Protein AF-A0A0R3RK46-F1 (afdb_monomer)

Secondary structure (DSSP, 8-state):
--HHHHHHHHHHHHHHHHTTHHHHHHHHTHHHHHHHSS-----S----------HHHHHHHHHHHHHTSTTHHHHHHHHHHH--S-HHHHHHHHHHHHHHHHHHIIIIIIIIHHHHHHHTTS-HHHHHHHHHHHHHHHHHHHHHHHHHHHH-SSHHHHHHHHHHHHHHHHHHHHHHHHHHHT-HHHHHHHHHHHHHHHHHHHHHHHHHHHHHHHHHTTS--------THHHHHHHHHHHHHHHHHHHHHHHHHHHHHHHHHHHHHHIIIIIGGG-----S-HHHHHHHIIIIIIIHHHHHHHHHHHHHHHH--

Mean predicted aligned error: 11.36 Å

Radius of gyration: 25.84 Å; Cα contacts (8 Å, |Δi|>4): 219; chains: 1; bounding box: 58×65×78 Å

Solvent-accessible surface area (backbone atoms only — not comparable to full-atom values): 17140 Å² total; per-residue (Å²): 131,62,72,64,62,51,53,54,42,52,47,37,20,52,48,30,14,56,27,39,27,46,60,47,31,54,61,68,29,46,59,28,53,45,65,67,48,47,87,81,82,78,74,95,67,92,70,94,85,77,91,67,76,36,73,65,42,70,45,39,66,62,49,51,59,45,17,58,39,91,63,34,77,60,54,52,53,51,51,67,74,70,60,95,64,68,61,70,63,53,49,53,50,55,52,51,45,52,52,46,22,54,49,29,44,47,23,48,59,46,46,40,49,49,49,47,62,56,26,63,78,46,66,70,70,46,38,49,28,29,57,48,12,36,26,50,19,42,33,50,38,30,53,48,49,56,51,38,60,73,71,33,94,42,49,69,52,28,29,50,51,36,54,52,52,35,51,54,50,50,55,52,34,53,53,52,50,53,57,52,62,70,31,70,70,51,46,52,51,52,50,56,52,45,54,57,50,51,54,57,46,50,57,50,49,53,55,50,51,53,53,47,54,52,57,47,70,74,62,79,83,78,93,80,80,94,58,84,64,55,62,59,51,51,54,54,53,48,54,52,53,51,51,51,52,48,45,72,73,42,50,65,61,51,50,51,50,49,53,53,52,52,56,43,56,62,46,43,61,74,57,46,58,70,60,76,74,89,65,87,50,66,69,55,59,73,46,39,42,52,46,68,39,46,31,47,48,23,49,51,53,34,49,56,59,51,52,54,54,67,74,74,107

Structure (mmCIF, N/CA/C/O backbone):
data_AF-A0A0R3RK46-F1
#
_entry.id   AF-A0A0R3RK46-F1
#
loop_
_atom_site.group_PDB
_atom_site.id
_atom_site.type_symbol
_atom_site.label_atom_id
_atom_site.label_alt_id
_atom_site.label_comp_id
_atom_site.label_asym_id
_atom_site.label_entity_id
_atom_site.label_seq_id
_atom_site.pdbx_PDB_ins_code
_atom_site.Cartn_x
_atom_site.Cartn_y
_atom_site.Cartn_z
_atom_site.occupancy
_atom_site.B_iso_or_equiv
_atom_site.auth_seq_id
_atom_site.auth_comp_id
_atom_site.auth_asym_id
_atom_site.auth_atom_id
_atom_site.pdbx_PDB_model_num
ATOM 1 N N . MET A 1 1 ? -20.859 -18.315 14.412 1.00 54.03 1 MET A N 1
ATOM 2 C CA . MET A 1 1 ? -20.479 -16.935 14.033 1.00 54.03 1 MET A CA 1
ATOM 3 C C . MET A 1 1 ? -21.515 -16.431 13.032 1.00 54.03 1 MET A C 1
ATOM 5 O O . MET A 1 1 ? -21.773 -17.136 12.071 1.00 54.03 1 MET A O 1
ATOM 9 N N . ASN A 1 2 ? -22.205 -15.319 13.307 1.00 74.06 2 ASN A N 1
ATOM 10 C CA . ASN A 1 2 ? -23.338 -14.837 12.499 1.00 74.06 2 ASN A CA 1
ATOM 11 C C . ASN A 1 2 ? -22.867 -14.485 11.068 1.00 74.06 2 ASN A C 1
ATOM 13 O O . ASN A 1 2 ? -21.907 -13.726 10.946 1.00 74.06 2 ASN A O 1
ATOM 17 N N . THR A 1 3 ? -23.508 -15.010 10.015 1.00 75.19 3 THR A N 1
ATOM 18 C CA . THR A 1 3 ? -23.123 -14.835 8.592 1.00 75.19 3 THR A CA 1
ATOM 19 C C . THR A 1 3 ? -22.853 -13.374 8.227 1.00 75.19 3 THR A C 1
ATOM 21 O O . THR A 1 3 ? -21.925 -13.064 7.487 1.00 75.19 3 THR A O 1
ATOM 24 N N . TYR A 1 4 ? -23.602 -12.454 8.835 1.00 73.06 4 TYR A N 1
ATOM 25 C CA . TYR A 1 4 ? -23.426 -11.017 8.657 1.00 73.06 4 TYR A CA 1
ATOM 26 C C . TYR A 1 4 ? -22.079 -10.482 9.173 1.00 73.06 4 TYR A C 1
ATOM 28 O O . TYR A 1 4 ? -21.437 -9.680 8.505 1.00 73.06 4 TYR A O 1
ATOM 36 N N . ARG A 1 5 ? -21.606 -10.950 10.340 1.00 75.81 5 ARG A N 1
ATOM 37 C CA . ARG A 1 5 ? -20.296 -10.535 10.879 1.00 75.81 5 ARG A CA 1
ATOM 38 C C . ARG A 1 5 ? -19.159 -10.976 9.958 1.00 75.81 5 ARG A C 1
ATOM 40 O O . ARG A 1 5 ? -18.197 -10.237 9.805 1.00 75.81 5 ARG A O 1
ATOM 47 N N . ILE A 1 6 ? -19.296 -12.146 9.330 1.00 79.56 6 ILE A N 1
ATOM 48 C CA . ILE A 1 6 ? -18.329 -12.645 8.344 1.00 79.56 6 ILE A CA 1
ATOM 49 C C . ILE A 1 6 ? -18.324 -11.741 7.109 1.00 79.56 6 ILE A C 1
ATOM 51 O O . ILE A 1 6 ? -17.254 -11.337 6.678 1.00 79.56 6 ILE A O 1
ATOM 55 N N . LEU A 1 7 ? -19.496 -11.365 6.586 1.00 80.31 7 LEU A N 1
ATOM 56 C CA . LEU A 1 7 ? -19.598 -10.476 5.423 1.00 80.31 7 LEU A CA 1
ATOM 57 C C . LEU A 1 7 ? -18.940 -9.112 5.666 1.00 80.31 7 LEU A C 1
ATOM 59 O O . LEU A 1 7 ? -18.164 -8.658 4.831 1.00 80.31 7 LEU A O 1
ATOM 63 N N . VAL A 1 8 ? -19.195 -8.487 6.818 1.00 79.38 8 VAL A N 1
ATOM 64 C CA . VAL A 1 8 ? -18.581 -7.196 7.179 1.00 79.38 8 VAL A CA 1
ATOM 65 C C . VAL A 1 8 ? -17.066 -7.329 7.335 1.00 79.38 8 VAL A C 1
ATOM 67 O O . VAL A 1 8 ? -16.314 -6.513 6.808 1.00 79.38 8 VAL A O 1
ATOM 70 N N . PHE A 1 9 ? -16.605 -8.392 7.995 1.00 83.12 9 PHE A N 1
ATOM 71 C CA . PHE A 1 9 ? -15.180 -8.674 8.158 1.00 83.12 9 PHE A CA 1
ATOM 72 C C . PHE A 1 9 ? -14.479 -8.895 6.806 1.00 83.12 9 PHE A C 1
ATOM 74 O O . PHE A 1 9 ? -13.425 -8.317 6.543 1.00 83.12 9 PHE A O 1
ATOM 81 N N . SER A 1 10 ? -15.088 -9.679 5.912 1.00 83.19 10 SER A N 1
ATOM 82 C CA . SER A 1 10 ? -14.589 -9.902 4.552 1.00 83.19 10 SER A CA 1
ATOM 83 C C . SER A 1 10 ? -14.589 -8.623 3.713 1.00 83.19 10 SER A C 1
ATOM 85 O O . SER A 1 10 ? -13.645 -8.398 2.958 1.00 83.19 10 SER A O 1
ATOM 87 N N . ALA A 1 11 ? -15.600 -7.764 3.862 1.00 84.56 11 ALA A N 1
ATOM 88 C CA . ALA A 1 11 ? -15.643 -6.476 3.182 1.00 84.56 11 ALA A CA 1
ATOM 89 C C . ALA A 1 11 ? -14.522 -5.545 3.668 1.00 84.56 11 ALA A C 1
ATOM 91 O O . ALA A 1 11 ? -13.830 -4.962 2.838 1.00 84.56 11 ALA A O 1
ATOM 92 N N . PHE A 1 12 ? -14.272 -5.465 4.981 1.00 87.25 12 PHE A N 1
ATOM 93 C CA . PHE A 1 12 ? -13.148 -4.694 5.523 1.00 87.25 12 PHE A CA 1
ATOM 94 C C . PHE A 1 12 ? -11.798 -5.172 4.988 1.00 87.25 12 PHE A C 1
ATOM 96 O O . PHE A 1 12 ? -10.985 -4.335 4.608 1.00 87.25 12 PHE A O 1
ATOM 103 N N . ILE A 1 13 ? -11.585 -6.490 4.898 1.00 89.88 13 ILE A N 1
ATOM 104 C CA . ILE A 1 13 ? -10.379 -7.070 4.287 1.00 89.88 13 ILE A CA 1
ATOM 105 C C . ILE A 1 13 ? -10.247 -6.646 2.820 1.00 89.88 13 ILE A C 1
ATOM 107 O O . ILE A 1 13 ? -9.170 -6.244 2.383 1.00 89.88 13 ILE A O 1
ATOM 111 N N . PHE A 1 14 ? -11.327 -6.736 2.042 1.00 90.12 14 PHE A N 1
ATOM 112 C CA . PHE A 1 14 ? -11.283 -6.410 0.617 1.00 90.12 14 PHE A CA 1
ATOM 113 C C . PHE A 1 14 ? -11.040 -4.913 0.374 1.00 90.12 14 PHE A C 1
ATOM 115 O O . PHE A 1 14 ? -10.202 -4.537 -0.442 1.00 90.12 14 PHE A O 1
ATOM 122 N N . ILE A 1 15 ? -11.741 -4.049 1.110 1.00 89.50 15 ILE A N 1
ATOM 123 C CA . ILE A 1 15 ? -11.630 -2.592 0.976 1.00 89.50 15 ILE A CA 1
ATOM 124 C C . ILE A 1 15 ? -10.263 -2.114 1.478 1.00 89.50 15 ILE A C 1
ATOM 126 O O . ILE A 1 15 ? -9.654 -1.243 0.857 1.00 89.50 15 ILE A O 1
ATOM 130 N N . SER A 1 16 ? -9.730 -2.698 2.558 1.00 91.75 16 SER A N 1
ATOM 131 C CA . SER A 1 16 ? -8.392 -2.341 3.038 1.00 91.75 16 SER A CA 1
ATOM 132 C C . SER A 1 16 ? -7.285 -2.819 2.105 1.00 91.75 16 SER A C 1
ATOM 134 O O . SER A 1 16 ? -6.280 -2.128 1.956 1.00 91.75 16 SER A O 1
ATOM 136 N N . ALA A 1 17 ? -7.474 -3.940 1.403 1.00 92.88 17 ALA A N 1
ATOM 137 C CA . ALA A 1 17 ? -6.545 -4.375 0.367 1.00 92.88 17 ALA A CA 1
ATOM 138 C C . ALA A 1 17 ? -6.402 -3.326 -0.754 1.00 92.88 17 ALA A C 1
ATOM 140 O O . ALA A 1 17 ? -5.301 -3.097 -1.258 1.00 92.88 17 ALA A O 1
ATOM 141 N N . THR A 1 18 ? -7.477 -2.610 -1.094 1.00 90.88 18 THR A N 1
ATOM 142 C CA . THR A 1 18 ? -7.455 -1.507 -2.073 1.00 90.88 18 THR A CA 1
ATOM 143 C C . THR A 1 18 ? -6.606 -0.323 -1.628 1.00 90.88 18 THR A C 1
ATOM 145 O O . THR A 1 18 ? -6.092 0.395 -2.477 1.00 90.88 18 THR A O 1
ATOM 148 N N . SER A 1 19 ? -6.385 -0.134 -0.325 1.00 89.19 19 SER A N 1
ATOM 149 C CA . SER A 1 19 ? -5.531 0.949 0.167 1.00 89.19 19 SER A CA 1
ATOM 150 C C . SER A 1 19 ? -4.039 0.712 -0.105 1.00 89.19 19 SER A C 1
ATOM 152 O O . SER A 1 19 ? -3.234 1.620 0.106 1.00 89.19 19 SER A O 1
ATOM 154 N N . VAL A 1 20 ? -3.652 -0.495 -0.533 1.00 90.31 20 VAL A N 1
ATOM 155 C CA . VAL A 1 20 ? -2.249 -0.903 -0.724 1.00 90.31 20 VAL A CA 1
ATOM 156 C C . VAL A 1 20 ? -2.008 -1.488 -2.117 1.00 90.31 20 VAL A C 1
ATOM 158 O O . VAL A 1 20 ? -0.999 -1.181 -2.750 1.00 90.31 20 VAL A O 1
ATOM 161 N N . LEU A 1 21 ? -2.926 -2.316 -2.626 1.00 90.69 21 LEU A N 1
ATOM 162 C CA . LEU A 1 21 ? -2.711 -3.089 -3.849 1.00 90.69 21 LEU A CA 1
ATOM 163 C C . LEU A 1 21 ? -2.427 -2.218 -5.087 1.00 90.69 21 LEU A C 1
ATOM 165 O O . LEU A 1 21 ? -1.413 -2.477 -5.733 1.00 90.69 21 LEU A O 1
ATOM 169 N N . PRO A 1 22 ? -3.222 -1.183 -5.433 1.00 89.62 22 PRO A N 1
ATOM 170 C CA . PRO A 1 22 ? -2.973 -0.380 -6.633 1.00 89.62 22 PRO A CA 1
ATOM 171 C C . PRO A 1 22 ? -1.599 0.297 -6.619 1.00 89.62 22 PRO A C 1
ATOM 173 O O . PRO A 1 22 ? -0.904 0.304 -7.634 1.00 89.62 22 PRO A O 1
ATOM 176 N N . TRP A 1 23 ? -1.184 0.807 -5.455 1.00 87.50 23 TRP A N 1
ATOM 177 C CA . TRP A 1 23 ? 0.136 1.403 -5.266 1.00 87.50 23 TRP A CA 1
ATOM 178 C C . TRP A 1 23 ? 1.256 0.371 -5.443 1.00 87.50 23 TRP A C 1
ATOM 180 O O . TRP A 1 23 ? 2.219 0.617 -6.167 1.00 87.50 23 TRP A O 1
ATOM 190 N N . ASN A 1 24 ? 1.103 -0.827 -4.877 1.00 90.06 24 ASN A N 1
ATOM 191 C CA . ASN A 1 24 ? 2.101 -1.880 -5.050 1.00 90.06 24 ASN A CA 1
ATOM 192 C C . ASN A 1 24 ? 2.202 -2.360 -6.510 1.00 90.06 24 ASN A C 1
ATOM 194 O O . ASN A 1 24 ? 3.300 -2.647 -6.978 1.00 90.06 24 ASN A O 1
ATOM 198 N N . LEU A 1 25 ? 1.087 -2.432 -7.249 1.00 90.12 25 LEU A N 1
ATOM 199 C CA . LEU A 1 25 ? 1.110 -2.779 -8.677 1.00 90.12 25 LEU A CA 1
ATOM 200 C C . LEU A 1 25 ? 1.752 -1.680 -9.529 1.00 90.12 25 LEU A C 1
ATOM 202 O O . LEU A 1 25 ? 2.439 -1.992 -10.500 1.00 90.12 25 LEU A O 1
ATOM 206 N N . PHE A 1 26 ? 1.572 -0.412 -9.151 1.00 88.19 26 PHE A N 1
ATOM 207 C CA . PHE A 1 26 ? 2.272 0.710 -9.772 1.00 88.19 26 PHE A CA 1
ATOM 208 C C . PHE A 1 26 ? 3.792 0.595 -9.591 1.00 88.19 26 PHE A C 1
ATOM 210 O O . PHE A 1 26 ? 4.521 0.683 -10.577 1.00 88.19 26 PHE A O 1
ATOM 217 N N . ILE A 1 27 ? 4.266 0.332 -8.366 1.00 86.94 27 ILE A N 1
ATOM 218 C CA . ILE A 1 27 ? 5.699 0.127 -8.086 1.00 86.94 27 ILE A CA 1
ATOM 219 C C . ILE A 1 27 ? 6.238 -1.072 -8.879 1.00 86.94 27 ILE A C 1
ATOM 221 O O . ILE A 1 27 ? 7.286 -0.980 -9.515 1.00 86.94 27 ILE A O 1
ATOM 225 N N . ASN A 1 28 ? 5.498 -2.184 -8.920 1.00 88.56 28 ASN A N 1
ATOM 226 C CA . ASN A 1 28 ? 5.918 -3.375 -9.662 1.00 88.56 28 ASN A CA 1
ATOM 227 C C . ASN A 1 28 ? 6.065 -3.124 -11.172 1.00 88.56 28 ASN A C 1
ATOM 229 O O . ASN A 1 28 ? 6.886 -3.773 -11.818 1.00 88.56 28 ASN A O 1
ATOM 233 N N . ALA A 1 29 ? 5.348 -2.147 -11.734 1.00 87.31 29 ALA A N 1
ATOM 234 C CA . ALA A 1 29 ? 5.459 -1.757 -13.137 1.00 87.31 29 ALA A CA 1
ATOM 235 C C . ALA A 1 29 ? 6.735 -0.946 -13.474 1.00 87.31 29 ALA A C 1
ATOM 237 O O . ALA A 1 29 ? 6.798 -0.334 -14.539 1.00 87.31 29 ALA A O 1
ATOM 238 N N . HIS A 1 30 ? 7.767 -0.930 -12.624 1.00 86.50 30 HIS A N 1
ATOM 239 C CA . HIS A 1 30 ? 9.021 -0.199 -12.858 1.00 86.50 30 HIS A CA 1
ATOM 240 C C . HIS A 1 30 ? 9.666 -0.471 -14.235 1.00 86.50 30 HIS A C 1
ATOM 242 O O . HIS A 1 30 ? 10.010 0.476 -14.945 1.00 86.50 30 HIS A O 1
ATOM 248 N N . GLU A 1 31 ? 9.731 -1.727 -14.698 1.00 86.06 31 GLU A N 1
ATOM 249 C CA . GLU A 1 31 ? 10.279 -2.072 -16.025 1.00 86.06 31 GLU A CA 1
ATOM 250 C C . GLU A 1 31 ? 9.550 -1.361 -17.180 1.00 86.06 31 GLU A C 1
ATOM 252 O O . GLU A 1 31 ? 10.161 -0.993 -18.187 1.00 86.06 31 GLU A O 1
ATOM 257 N N . TYR A 1 32 ? 8.240 -1.127 -17.041 1.00 87.50 32 TYR A N 1
ATOM 258 C CA . TYR A 1 32 ? 7.451 -0.387 -18.027 1.00 87.50 32 TYR A CA 1
ATOM 259 C C . TYR A 1 32 ? 7.907 1.075 -18.120 1.00 87.50 32 TYR A C 1
ATOM 261 O O . TYR A 1 32 ? 8.050 1.609 -19.226 1.00 87.50 32 TYR A O 1
ATOM 269 N N . TYR A 1 33 ? 8.163 1.718 -16.979 1.00 86.56 33 TYR A N 1
ATOM 270 C CA . TYR A 1 33 ? 8.643 3.098 -16.932 1.00 86.56 33 TYR A CA 1
ATOM 271 C C . TYR A 1 33 ? 10.079 3.208 -17.428 1.00 86.56 33 TYR A C 1
ATOM 273 O O . TYR A 1 33 ? 10.355 4.058 -18.277 1.00 86.56 33 TYR A O 1
ATOM 281 N N . HIS A 1 34 ? 10.959 2.294 -17.017 1.00 86.38 34 HIS A N 1
ATOM 282 C CA . HIS A 1 34 ? 12.315 2.213 -17.554 1.00 86.38 34 HIS A CA 1
ATOM 283 C C . HIS A 1 34 ? 12.298 2.066 -19.079 1.00 86.38 34 HIS A C 1
ATOM 285 O O . HIS A 1 34 ? 12.980 2.817 -19.772 1.00 86.38 34 HIS A O 1
ATOM 291 N N . TYR A 1 35 ? 11.454 1.191 -19.633 1.00 85.00 35 TYR A N 1
ATOM 292 C CA . TYR A 1 35 ? 11.322 1.041 -21.084 1.00 85.00 35 TYR A CA 1
ATOM 293 C C . TYR A 1 35 ? 10.826 2.318 -21.787 1.00 85.00 35 TYR A C 1
ATOM 295 O O . TYR A 1 35 ? 11.215 2.588 -22.923 1.00 85.00 35 TYR A O 1
ATOM 303 N N . LYS A 1 36 ? 9.957 3.112 -21.149 1.00 82.31 36 LYS A N 1
ATOM 304 C CA . LYS A 1 36 ? 9.427 4.366 -21.715 1.00 82.31 36 LYS A CA 1
ATOM 305 C C . LYS A 1 36 ? 10.401 5.541 -21.632 1.00 82.31 36 LYS A C 1
ATOM 307 O O . LYS A 1 36 ? 10.323 6.434 -22.472 1.00 82.31 36 LYS A O 1
ATOM 312 N N . LEU A 1 37 ? 11.298 5.532 -20.649 1.00 83.56 37 LEU A N 1
ATOM 313 C CA . LEU A 1 37 ? 12.288 6.585 -20.400 1.00 83.56 37 LEU A CA 1
ATOM 314 C C . LEU A 1 37 ? 13.622 6.362 -21.138 1.00 83.56 37 LEU A C 1
ATOM 316 O O . LEU A 1 37 ? 14.533 7.182 -21.013 1.00 83.56 37 LEU A O 1
ATOM 320 N N . ARG A 1 38 ? 13.749 5.276 -21.912 1.00 82.44 38 ARG A N 1
ATOM 321 C CA . ARG A 1 38 ? 14.937 5.001 -22.732 1.00 82.44 38 ARG A CA 1
ATOM 322 C C . ARG A 1 38 ? 15.123 6.040 -23.840 1.00 82.44 38 ARG A C 1
ATOM 324 O O . ARG A 1 38 ? 14.154 6.628 -24.328 1.00 82.44 38 ARG A O 1
ATOM 331 N N . ASN A 1 39 ? 16.362 6.237 -24.279 1.00 75.12 39 ASN A N 1
ATOM 332 C CA . ASN A 1 39 ? 16.645 7.096 -25.424 1.00 75.12 39 ASN A CA 1
ATOM 333 C C . ASN A 1 39 ? 16.067 6.468 -26.710 1.00 75.12 39 ASN A C 1
ATOM 335 O O . ASN A 1 39 ? 16.206 5.270 -26.943 1.00 75.12 39 ASN A O 1
ATOM 339 N N . ILE A 1 40 ? 15.375 7.270 -27.523 1.00 69.19 40 ILE A N 1
ATOM 340 C CA . ILE A 1 40 ? 14.746 6.831 -28.787 1.00 69.19 40 ILE A CA 1
ATOM 341 C C . ILE A 1 40 ? 15.540 7.365 -30.000 1.00 69.19 40 ILE A C 1
ATOM 343 O O . ILE A 1 40 ? 15.226 7.047 -31.140 1.00 69.19 40 ILE A O 1
ATOM 347 N N . THR A 1 41 ? 16.595 8.156 -29.773 1.00 57.09 41 THR A N 1
ATOM 348 C CA . THR A 1 41 ? 17.270 8.948 -30.821 1.00 57.09 41 THR A CA 1
ATOM 349 C C . THR A 1 41 ? 18.376 8.200 -31.586 1.00 57.09 41 THR A C 1
ATOM 351 O O . THR A 1 41 ? 18.995 8.782 -32.471 1.00 57.09 41 THR A O 1
ATOM 354 N N . GLU A 1 42 ? 18.639 6.922 -31.313 1.00 51.25 42 GLU A N 1
ATOM 355 C CA . GLU A 1 42 ? 19.655 6.172 -32.067 1.00 51.25 42 GLU A CA 1
ATOM 356 C C . GLU A 1 42 ? 19.074 5.575 -33.355 1.00 51.25 42 GLU A C 1
ATOM 358 O O . GLU A 1 42 ? 18.449 4.514 -33.379 1.00 51.25 42 GLU A O 1
ATOM 363 N N . ASN A 1 43 ? 19.293 6.295 -34.458 1.00 40.50 43 ASN A N 1
ATOM 364 C CA . ASN A 1 43 ? 19.235 5.741 -35.805 1.00 40.50 43 ASN A CA 1
ATOM 365 C C . ASN A 1 43 ? 20.221 4.571 -35.919 1.00 40.50 43 ASN A C 1
ATOM 367 O O . ASN A 1 43 ? 21.417 4.787 -35.803 1.00 40.50 43 ASN A O 1
ATOM 371 N N . LEU A 1 44 ? 19.704 3.373 -36.200 1.00 53.09 44 LEU A N 1
ATOM 372 C CA . LEU A 1 44 ? 20.156 2.393 -37.204 1.00 53.09 44 LEU A CA 1
ATOM 373 C C . LEU A 1 44 ? 21.651 2.257 -37.597 1.00 53.09 44 LEU A C 1
ATOM 375 O O . LEU A 1 44 ? 21.935 1.773 -38.692 1.00 53.09 44 LEU A O 1
ATOM 379 N N . THR A 1 45 ? 22.619 2.591 -36.751 1.00 41.28 45 THR A N 1
ATOM 380 C CA . THR A 1 45 ? 24.031 2.275 -36.994 1.00 41.28 45 THR A CA 1
ATOM 381 C C . THR A 1 45 ? 24.509 1.254 -35.980 1.00 41.28 45 THR A C 1
ATOM 383 O O . THR A 1 45 ? 24.732 1.557 -34.815 1.00 41.28 45 THR A O 1
ATOM 386 N N . LEU A 1 46 ? 24.611 0.024 -36.481 1.00 49.81 46 LEU A N 1
ATOM 387 C CA . LEU A 1 46 ? 25.445 -1.070 -35.995 1.00 49.81 46 LEU A CA 1
ATOM 388 C C . LEU A 1 46 ? 26.637 -0.593 -35.155 1.00 49.81 46 LEU A C 1
ATOM 390 O O . LEU A 1 46 ? 27.566 -0.034 -35.727 1.00 49.81 46 LEU A O 1
ATOM 394 N N . SER A 1 47 ? 26.618 -0.890 -33.856 1.00 39.62 47 SER A N 1
ATOM 395 C CA . SER A 1 47 ? 27.666 -1.616 -33.116 1.00 39.62 47 SER A CA 1
ATOM 396 C C . SER A 1 47 ? 27.510 -1.355 -31.619 1.00 39.62 47 SER A C 1
ATOM 398 O O . SER A 1 47 ? 27.401 -0.203 -31.212 1.00 39.62 47 SER A O 1
ATOM 400 N N . ASP A 1 48 ? 27.502 -2.436 -30.836 1.00 49.16 48 ASP A N 1
ATOM 401 C CA . ASP A 1 48 ? 27.670 -2.453 -29.381 1.00 49.16 48 ASP A CA 1
ATOM 402 C C . ASP A 1 48 ? 28.626 -1.363 -28.870 1.00 49.16 48 ASP A C 1
ATOM 404 O O . ASP A 1 48 ? 29.743 -1.261 -29.369 1.00 49.16 48 ASP A O 1
ATOM 408 N N . GLU A 1 49 ? 28.183 -0.602 -27.864 1.00 44.25 49 GLU A N 1
ATOM 409 C CA . GLU A 1 49 ? 28.886 -0.291 -26.604 1.00 44.25 49 GLU A CA 1
ATOM 410 C C . GLU A 1 49 ? 28.297 0.985 -25.969 1.00 44.25 49 GLU A C 1
ATOM 412 O O . GLU A 1 49 ? 28.435 2.087 -26.495 1.00 44.25 49 GLU A O 1
ATOM 417 N N . ASN A 1 50 ? 27.682 0.800 -24.791 1.00 44.19 50 ASN A N 1
ATOM 418 C CA . ASN A 1 50 ? 27.093 1.783 -23.860 1.00 44.19 50 ASN A CA 1
ATOM 419 C C . ASN A 1 50 ? 25.568 1.984 -23.954 1.00 44.19 50 ASN A C 1
ATOM 421 O O . ASN A 1 50 ? 25.069 3.077 -24.206 1.00 44.19 50 ASN A O 1
ATOM 425 N N . ASN A 1 51 ? 24.818 0.930 -23.598 1.00 54.19 51 ASN A N 1
ATOM 426 C CA . ASN A 1 51 ? 23.463 1.043 -23.028 1.00 54.19 51 ASN A CA 1
ATOM 427 C C . ASN A 1 51 ? 23.533 1.743 -21.654 1.00 54.19 51 ASN A C 1
ATOM 429 O O . ASN A 1 51 ? 23.260 1.149 -20.611 1.00 54.19 51 ASN A O 1
ATOM 433 N N . ASP A 1 52 ? 23.968 2.999 -21.632 1.00 64.25 52 ASP A N 1
ATOM 434 C CA . ASP A 1 52 ? 23.917 3.806 -20.426 1.00 64.25 52 ASP A CA 1
ATOM 435 C C . ASP A 1 52 ? 22.466 4.220 -20.180 1.00 64.25 52 ASP A C 1
ATOM 437 O O . ASP A 1 52 ? 21.874 4.971 -20.961 1.00 64.25 52 ASP A O 1
ATOM 441 N N . ASP A 1 53 ? 21.891 3.723 -19.080 1.00 72.38 53 ASP A N 1
ATOM 442 C CA . ASP A 1 53 ? 20.586 4.174 -18.598 1.00 72.38 53 ASP A CA 1
ATOM 443 C C . ASP A 1 53 ? 20.530 5.704 -18.580 1.00 72.38 53 ASP A C 1
ATOM 445 O O . ASP A 1 53 ? 21.442 6.378 -18.082 1.00 72.38 53 ASP A O 1
ATOM 449 N N . THR A 1 54 ? 19.431 6.262 -19.086 1.00 80.75 54 THR A N 1
ATOM 450 C CA . THR A 1 54 ? 19.230 7.706 -19.079 1.00 80.75 54 THR A CA 1
ATOM 451 C C . THR A 1 54 ? 19.192 8.228 -17.643 1.00 80.75 54 THR A C 1
ATOM 453 O O . THR A 1 54 ? 18.803 7.538 -16.699 1.00 80.75 54 THR A O 1
ATOM 456 N N . GLU A 1 55 ? 19.552 9.496 -17.455 1.00 80.44 55 GLU A N 1
ATOM 457 C CA . GLU A 1 55 ? 19.489 10.149 -16.141 1.00 80.44 55 GLU A CA 1
ATOM 458 C C . GLU A 1 55 ? 18.080 10.064 -15.510 1.00 80.44 55 GLU A C 1
ATOM 460 O O . GLU A 1 55 ? 17.937 9.896 -14.297 1.00 80.44 55 GLU A O 1
ATOM 465 N N . LEU A 1 56 ? 17.031 10.088 -16.342 1.00 78.31 56 LEU A N 1
ATOM 466 C CA . LEU A 1 56 ? 15.638 9.884 -15.931 1.00 78.31 56 LEU A CA 1
ATOM 467 C C . LEU A 1 56 ? 15.365 8.448 -15.461 1.00 78.31 56 LEU A C 1
ATOM 469 O O . LEU A 1 56 ? 14.645 8.271 -14.486 1.00 78.31 56 LEU A O 1
ATOM 473 N N . GLN A 1 57 ? 15.945 7.434 -16.111 1.00 83.06 57 GLN A N 1
ATOM 474 C CA . GLN A 1 57 ? 15.850 6.040 -15.662 1.00 83.06 57 GLN A CA 1
ATOM 475 C C . GLN A 1 57 ? 16.573 5.837 -14.324 1.00 83.06 57 GLN A C 1
ATOM 477 O O . GLN A 1 57 ? 16.020 5.224 -13.419 1.00 83.06 57 GLN A O 1
ATOM 482 N N . ARG A 1 58 ? 17.773 6.407 -14.154 1.00 81.88 58 ARG A N 1
ATOM 483 C CA . ARG A 1 58 ? 18.557 6.275 -12.909 1.00 81.88 58 ARG A CA 1
ATOM 484 C C . ARG A 1 58 ? 17.905 6.971 -11.714 1.00 81.88 58 ARG A C 1
ATOM 486 O O . ARG A 1 58 ? 17.997 6.488 -10.591 1.00 81.88 58 ARG A O 1
ATOM 493 N N . SER A 1 59 ? 17.257 8.111 -11.947 1.00 83.00 59 SER A N 1
ATOM 494 C CA . SER A 1 59 ? 16.589 8.881 -10.891 1.00 83.00 59 SER A CA 1
ATOM 495 C C . SER A 1 59 ? 15.143 8.442 -10.625 1.00 83.00 59 SER A C 1
ATOM 497 O O . SER A 1 59 ? 14.573 8.856 -9.615 1.00 83.00 59 SER A O 1
ATOM 499 N N . TYR A 1 60 ? 14.557 7.595 -11.482 1.00 83.56 60 TYR A N 1
ATOM 500 C CA . TYR A 1 60 ? 13.154 7.174 -11.410 1.00 83.56 60 TYR A CA 1
ATOM 501 C C . TYR A 1 60 ? 12.772 6.617 -10.033 1.00 83.56 60 TYR A C 1
ATOM 503 O O . TYR A 1 60 ? 11.859 7.146 -9.408 1.00 83.56 60 TYR A O 1
ATOM 511 N N . GLU A 1 61 ? 13.502 5.625 -9.520 1.00 83.44 61 GLU A N 1
ATOM 512 C CA . GLU A 1 61 ? 13.188 4.975 -8.234 1.00 83.44 61 GLU A CA 1
ATOM 513 C C . GLU A 1 61 ? 13.264 5.945 -7.041 1.00 83.44 61 GLU A C 1
ATOM 515 O O . GLU A 1 61 ? 12.430 5.917 -6.128 1.00 83.44 61 GLU A O 1
ATOM 520 N N . GLY A 1 62 ? 14.226 6.876 -7.076 1.00 81.44 62 GLY A N 1
ATOM 521 C CA . GLY A 1 62 ? 14.336 7.944 -6.081 1.00 81.44 62 GLY A CA 1
ATOM 522 C C . GLY A 1 62 ? 13.123 8.875 -6.113 1.00 81.44 62 GLY A C 1
ATOM 523 O O . GLY A 1 62 ? 12.549 9.194 -5.071 1.00 81.44 62 GLY A O 1
ATOM 524 N N . TRP A 1 63 ? 12.673 9.258 -7.309 1.00 76.88 63 TRP A N 1
ATOM 525 C CA . TRP A 1 63 ? 11.482 10.090 -7.480 1.00 76.88 63 TRP A CA 1
ATOM 526 C C . TRP A 1 63 ? 10.180 9.358 -7.149 1.00 76.88 63 TRP A C 1
ATOM 528 O O . TRP A 1 63 ? 9.302 9.963 -6.540 1.00 76.88 63 TRP A O 1
ATOM 538 N N . VAL A 1 64 ? 10.043 8.068 -7.464 1.00 81.25 64 VAL A N 1
ATOM 539 C CA . VAL A 1 64 ? 8.891 7.250 -7.038 1.00 81.25 64 VAL A CA 1
ATOM 540 C C . VAL A 1 64 ? 8.805 7.197 -5.515 1.00 81.25 64 VAL A C 1
ATOM 542 O O . VAL A 1 64 ? 7.731 7.379 -4.949 1.00 81.25 64 VAL A O 1
ATOM 545 N N . THR A 1 65 ? 9.941 7.036 -4.834 1.00 80.06 65 THR A N 1
ATOM 546 C CA . THR A 1 65 ? 9.993 7.044 -3.365 1.00 80.06 65 THR A CA 1
ATOM 547 C C . THR A 1 65 ? 9.566 8.400 -2.791 1.00 80.06 65 THR A C 1
ATOM 549 O O . THR A 1 65 ? 8.782 8.456 -1.844 1.00 80.06 65 THR A O 1
ATOM 552 N N . LEU A 1 66 ? 10.028 9.507 -3.386 1.00 74.06 66 LEU A N 1
ATOM 553 C CA . LEU A 1 66 ? 9.634 10.858 -2.972 1.00 74.06 66 LEU A CA 1
ATOM 554 C C . LEU A 1 66 ? 8.152 11.155 -3.259 1.00 74.06 66 LEU A C 1
ATOM 556 O O . LEU A 1 66 ? 7.481 11.759 -2.422 1.00 74.06 66 LEU A O 1
ATOM 560 N N . THR A 1 67 ? 7.640 10.716 -4.413 1.00 72.06 67 THR A N 1
ATOM 561 C CA . THR A 1 67 ? 6.245 10.928 -4.852 1.00 72.06 67 THR A CA 1
ATOM 562 C C . THR A 1 67 ? 5.249 10.043 -4.135 1.00 72.06 67 THR A C 1
ATOM 564 O O . THR A 1 67 ? 4.118 10.469 -3.927 1.00 72.06 67 THR A O 1
ATOM 567 N N . GLY A 1 68 ? 5.664 8.855 -3.697 1.00 67.94 68 GLY A N 1
ATOM 568 C CA . GLY A 1 68 ? 4.892 8.032 -2.775 1.00 67.94 68 GLY A CA 1
ATOM 569 C C . GLY A 1 68 ? 4.634 8.721 -1.432 1.00 67.94 68 GLY A C 1
ATOM 570 O O . GLY A 1 68 ? 3.668 8.374 -0.756 1.00 67.94 68 GLY A O 1
ATOM 571 N N . GLY A 1 69 ? 5.446 9.716 -1.058 1.00 66.94 69 GLY A N 1
ATOM 572 C CA . GLY A 1 69 ? 5.221 10.587 0.094 1.00 66.94 69 GLY A CA 1
ATOM 573 C C . GLY A 1 69 ? 4.417 11.857 -0.224 1.00 66.94 69 GLY A C 1
ATOM 574 O O . GLY A 1 69 ? 4.135 12.196 -1.369 1.00 66.94 69 GLY A O 1
ATOM 575 N N . VAL A 1 70 ? 4.087 12.630 0.816 1.00 58.56 70 VAL A N 1
ATOM 576 C CA . VAL A 1 70 ? 3.304 13.887 0.722 1.00 58.56 70 VAL A CA 1
ATOM 577 C C . VAL A 1 70 ? 4.063 15.022 -0.013 1.00 58.56 70 VAL A C 1
ATOM 579 O O . VAL A 1 70 ? 3.481 16.038 -0.385 1.00 58.56 70 VAL A O 1
ATOM 582 N N . SER A 1 71 ? 5.363 14.861 -0.277 1.00 59.06 71 SER A N 1
ATOM 583 C CA . SER A 1 71 ? 6.280 15.955 -0.641 1.00 59.06 71 SER A CA 1
ATOM 584 C C . SER A 1 71 ? 6.243 16.433 -2.106 1.00 59.06 71 SER A C 1
ATOM 586 O O . SER A 1 71 ? 6.930 17.398 -2.450 1.00 59.06 71 SER A O 1
ATOM 588 N N . CYS A 1 72 ? 5.468 15.814 -3.003 1.00 56.75 72 CYS A N 1
ATOM 589 C CA . CYS A 1 72 ? 5.708 15.969 -4.447 1.00 56.75 72 CYS A CA 1
ATOM 590 C C . CYS A 1 72 ? 4.896 17.004 -5.228 1.00 56.75 72 CYS A C 1
ATOM 592 O O . CYS A 1 72 ? 5.270 17.275 -6.373 1.00 56.75 72 CYS A O 1
ATOM 594 N N . ALA A 1 73 ? 3.894 17.669 -4.646 1.00 57.09 73 ALA A N 1
ATOM 595 C CA . ALA A 1 73 ? 3.295 18.837 -5.308 1.00 57.09 73 ALA A CA 1
ATOM 596 C C . ALA A 1 73 ? 4.342 19.954 -5.512 1.00 57.09 73 ALA A C 1
ATOM 598 O O . ALA A 1 73 ? 4.386 20.601 -6.556 1.00 57.09 73 ALA A O 1
ATOM 599 N N . PHE A 1 74 ? 5.243 20.120 -4.539 1.00 56.09 74 PHE A N 1
ATOM 600 C CA . PHE A 1 74 ? 6.274 21.157 -4.545 1.00 56.09 74 PHE A CA 1
ATOM 601 C C . PHE A 1 74 ? 7.505 20.761 -5.380 1.00 56.09 74 PHE A C 1
ATOM 603 O O . PHE A 1 74 ? 7.960 21.531 -6.223 1.00 56.09 74 PHE A O 1
ATOM 610 N N . GLY A 1 75 ? 8.002 19.527 -5.218 1.00 56.88 75 GLY A N 1
ATOM 611 C CA . GLY A 1 75 ? 9.170 19.026 -5.956 1.00 56.88 75 GLY A CA 1
ATOM 612 C C . GLY A 1 75 ? 8.943 18.887 -7.468 1.00 56.88 75 GLY A C 1
ATOM 613 O O . GLY A 1 75 ? 9.822 19.239 -8.253 1.00 56.88 75 GLY A O 1
ATOM 614 N N . SER A 1 76 ? 7.747 18.454 -7.890 1.00 58.59 76 SER A N 1
ATOM 615 C CA . SER A 1 76 ? 7.403 18.347 -9.320 1.00 58.59 76 SER A CA 1
ATOM 616 C C . SER A 1 76 ? 7.283 19.721 -9.986 1.00 58.59 76 SER A C 1
ATOM 618 O O . SER A 1 76 ? 7.695 19.882 -11.134 1.00 58.59 76 SER A O 1
ATOM 620 N N . GLY A 1 77 ? 6.776 20.725 -9.256 1.00 62.19 77 GLY A N 1
ATOM 621 C CA . GLY A 1 77 ? 6.717 22.112 -9.722 1.00 62.19 77 GLY A CA 1
ATOM 622 C C . GLY A 1 77 ? 8.107 22.715 -9.932 1.00 62.19 77 GLY A C 1
ATOM 623 O O . GLY A 1 77 ? 8.362 23.324 -10.967 1.00 62.19 77 GLY A O 1
ATOM 624 N N . ILE A 1 78 ? 9.039 22.471 -9.005 1.00 62.56 78 ILE A N 1
ATOM 625 C CA . ILE A 1 78 ? 10.438 22.903 -9.150 1.00 62.56 78 ILE A CA 1
ATOM 626 C C . ILE A 1 78 ? 11.115 22.189 -10.330 1.00 62.56 78 ILE A C 1
ATOM 628 O O . ILE A 1 78 ? 11.777 22.839 -11.138 1.00 62.56 78 ILE A O 1
ATOM 632 N N . ASN A 1 79 ? 10.917 20.876 -10.492 1.00 59.91 79 ASN A N 1
ATOM 633 C CA . ASN A 1 79 ? 11.526 20.122 -11.593 1.00 59.91 79 ASN A CA 1
ATOM 634 C C . ASN A 1 79 ? 11.018 20.564 -12.982 1.00 59.91 79 ASN A C 1
ATOM 636 O O . ASN A 1 79 ? 11.801 20.641 -13.928 1.00 59.91 79 ASN A O 1
ATOM 640 N N . PHE A 1 80 ? 9.731 20.920 -13.101 1.00 62.84 80 PHE A N 1
ATOM 641 C CA . PHE A 1 80 ? 9.162 21.498 -14.326 1.00 62.84 80 PHE A CA 1
ATOM 642 C C . PHE A 1 80 ? 9.815 22.838 -14.694 1.00 62.84 80 PHE A C 1
ATOM 644 O O . PHE A 1 80 ? 10.062 23.100 -15.867 1.00 62.84 80 PHE A O 1
ATOM 651 N N . LEU A 1 81 ? 10.121 23.671 -13.695 1.00 60.41 81 LEU A N 1
ATOM 652 C CA . LEU A 1 81 ? 10.716 24.993 -13.905 1.00 60.41 81 LEU A CA 1
ATOM 653 C C . LEU A 1 81 ? 12.226 24.948 -14.198 1.00 60.41 81 LEU A C 1
ATOM 655 O O . LEU A 1 81 ? 12.750 25.889 -14.789 1.00 60.41 81 LEU A O 1
ATOM 659 N N . THR A 1 82 ? 12.925 23.882 -13.793 1.00 55.84 82 THR A N 1
ATOM 660 C CA . THR A 1 82 ? 14.403 23.847 -13.784 1.00 55.84 82 THR A CA 1
ATOM 661 C C . THR A 1 82 ? 15.012 23.031 -14.934 1.00 55.84 82 THR A C 1
ATOM 663 O O . THR A 1 82 ? 16.190 23.201 -15.245 1.00 55.84 82 THR A O 1
ATOM 666 N N . THR A 1 83 ? 14.243 22.171 -15.614 1.00 53.44 83 THR A N 1
ATOM 667 C CA . THR A 1 83 ? 14.802 21.208 -16.584 1.00 53.44 83 THR A CA 1
ATOM 668 C C . THR A 1 83 ? 14.462 21.549 -18.042 1.00 53.44 83 THR A C 1
ATOM 670 O O . THR A 1 83 ? 13.356 21.299 -18.513 1.00 53.44 83 THR A O 1
ATOM 673 N N . GLY A 1 84 ? 15.439 22.054 -18.805 1.00 54.97 84 GLY A N 1
ATOM 674 C CA . GLY A 1 84 ? 15.335 22.286 -20.256 1.00 54.97 84 GLY A CA 1
ATOM 675 C C . GLY A 1 84 ? 15.739 21.070 -21.106 1.00 54.97 84 GLY A C 1
ATOM 676 O O . GLY A 1 84 ? 16.842 21.044 -21.647 1.00 54.97 84 GLY A O 1
ATOM 677 N N . ARG A 1 85 ? 14.871 20.054 -21.240 1.00 56.84 85 ARG A N 1
ATOM 678 C CA . ARG A 1 85 ? 15.108 18.841 -22.067 1.00 56.84 85 ARG A CA 1
ATOM 679 C C . ARG A 1 85 ? 13.877 18.414 -22.883 1.00 56.84 85 ARG A C 1
ATOM 681 O O . ARG A 1 85 ? 12.791 18.946 -22.676 1.00 56.84 85 ARG A O 1
ATOM 688 N N . ASN A 1 86 ? 14.071 17.455 -23.809 1.00 58.97 86 ASN A N 1
ATOM 689 C CA . ASN A 1 86 ? 13.071 16.877 -24.728 1.00 58.97 86 ASN A CA 1
ATOM 690 C C . ASN A 1 86 ? 11.668 16.799 -24.107 1.00 58.97 86 ASN A C 1
ATOM 692 O O . ASN A 1 86 ? 11.408 15.973 -23.227 1.00 58.97 86 ASN A O 1
ATOM 696 N N . SER A 1 87 ? 10.770 17.653 -24.604 1.00 65.31 87 SER A N 1
ATOM 697 C CA . SER A 1 87 ? 9.472 17.931 -23.987 1.00 65.31 87 SER A CA 1
ATOM 698 C C . SER A 1 87 ? 8.653 16.664 -23.739 1.00 65.31 87 SER A C 1
ATOM 700 O O . SER A 1 87 ? 8.153 16.474 -22.642 1.00 65.31 87 SER A O 1
ATOM 702 N N . ALA A 1 88 ? 8.580 15.734 -24.693 1.00 70.81 88 ALA A N 1
ATOM 703 C CA . ALA A 1 88 ? 7.696 14.572 -24.577 1.00 70.81 88 ALA A CA 1
ATOM 704 C C . ALA A 1 88 ? 8.058 13.591 -23.437 1.00 70.81 88 ALA A C 1
ATOM 706 O O . ALA A 1 88 ? 7.168 13.152 -22.707 1.00 70.81 88 ALA A O 1
ATOM 707 N N . GLN A 1 89 ? 9.340 13.241 -23.262 1.00 73.44 89 GLN A N 1
ATOM 708 C CA . GLN A 1 89 ? 9.771 12.293 -22.219 1.00 73.44 89 GLN A CA 1
ATOM 709 C C . GLN A 1 89 ? 9.682 12.917 -20.823 1.00 73.44 89 GLN A C 1
ATOM 711 O O . GLN A 1 89 ? 9.191 12.276 -19.893 1.00 73.44 89 GLN A O 1
ATOM 716 N N . LEU A 1 90 ? 10.091 14.184 -20.694 1.00 75.06 90 LEU A N 1
ATOM 717 C CA . LEU A 1 90 ? 9.987 14.929 -19.441 1.00 75.06 90 LEU A CA 1
ATOM 718 C C . LEU A 1 90 ? 8.521 15.162 -19.053 1.00 75.06 90 LEU A C 1
ATOM 720 O O . LEU A 1 90 ? 8.151 14.949 -17.903 1.00 75.06 90 LEU A O 1
ATOM 724 N N . THR A 1 91 ? 7.660 15.526 -20.008 1.00 76.31 91 THR A N 1
ATOM 725 C CA . THR A 1 91 ? 6.219 15.674 -19.769 1.00 76.31 91 THR A CA 1
ATOM 726 C C . THR A 1 91 ? 5.590 14.354 -19.327 1.00 76.31 91 THR A C 1
ATOM 728 O O . THR A 1 91 ? 4.844 14.346 -18.350 1.00 76.31 91 THR A O 1
ATOM 731 N N . PHE A 1 92 ? 5.917 13.230 -19.978 1.00 79.94 92 PHE A N 1
ATOM 732 C CA . PHE A 1 92 ? 5.440 11.911 -19.549 1.00 79.94 92 PHE A CA 1
ATOM 733 C C . PHE A 1 92 ? 5.887 11.575 -18.120 1.00 79.94 92 PHE A C 1
ATOM 735 O O . PHE A 1 92 ? 5.071 11.120 -17.316 1.00 79.94 92 PHE A O 1
ATOM 742 N N . PHE A 1 93 ? 7.155 11.830 -17.793 1.00 80.88 93 PHE A N 1
ATOM 743 C CA . PHE A 1 93 ? 7.704 11.613 -16.458 1.00 80.88 93 PHE A CA 1
ATOM 744 C C . PHE A 1 93 ? 6.984 12.465 -15.402 1.00 80.88 93 PHE A C 1
ATOM 746 O O . PHE A 1 93 ? 6.453 11.918 -14.438 1.00 80.88 93 PHE A O 1
ATOM 753 N N . CYS A 1 94 ? 6.880 13.782 -15.610 1.00 78.06 94 CYS A N 1
ATOM 754 C CA . CYS A 1 94 ? 6.235 14.700 -14.668 1.00 78.06 94 CYS A CA 1
ATOM 755 C C . CYS A 1 94 ? 4.754 14.370 -14.446 1.00 78.06 94 CYS A C 1
ATOM 757 O O . CYS A 1 94 ? 4.300 14.346 -13.304 1.00 78.06 94 CYS A O 1
ATOM 759 N N . ILE A 1 95 ? 4.005 14.076 -15.516 1.00 80.25 95 ILE A N 1
ATOM 760 C CA . ILE A 1 95 ? 2.595 13.677 -15.402 1.00 80.25 95 ILE A CA 1
ATOM 761 C C . ILE A 1 95 ? 2.476 12.362 -14.627 1.00 80.25 95 ILE A C 1
ATOM 763 O O . ILE A 1 95 ? 1.643 12.260 -13.729 1.00 80.25 95 ILE A O 1
ATOM 767 N N . SER A 1 96 ? 3.319 11.371 -14.932 1.00 81.31 96 SER A N 1
ATOM 768 C CA . SER A 1 96 ? 3.297 10.077 -14.238 1.00 81.31 96 SER A CA 1
ATOM 769 C C . SER A 1 96 ? 3.595 10.230 -12.746 1.00 81.31 96 SER A C 1
ATOM 771 O O . SER A 1 96 ? 2.899 9.636 -11.931 1.00 81.31 96 SER A O 1
ATOM 773 N N . MET A 1 97 ? 4.569 11.070 -12.384 1.00 83.44 97 MET A N 1
ATOM 774 C CA . MET A 1 97 ? 4.925 11.360 -10.991 1.00 83.44 97 MET A CA 1
ATOM 775 C C . MET A 1 97 ? 3.816 12.103 -10.240 1.00 83.44 97 MET A C 1
ATOM 777 O O . MET A 1 97 ? 3.499 11.767 -9.098 1.00 83.44 97 MET A O 1
ATOM 781 N N . LEU A 1 98 ? 3.169 13.075 -10.888 1.00 80.69 98 LEU A N 1
ATOM 782 C CA . LEU A 1 98 ? 2.028 13.782 -10.310 1.00 80.69 98 LEU A CA 1
ATOM 783 C C . LEU A 1 98 ? 0.852 12.828 -10.058 1.00 80.69 98 LEU A C 1
ATOM 785 O O . LEU A 1 98 ? 0.303 12.811 -8.957 1.00 80.69 98 LEU A O 1
ATOM 789 N N . LEU A 1 99 ? 0.509 11.984 -11.034 1.00 81.88 99 LEU A N 1
ATOM 790 C CA . LEU A 1 99 ? -0.541 10.976 -10.875 1.00 81.88 99 LEU A CA 1
ATOM 791 C C . LEU A 1 99 ? -0.191 9.940 -9.798 1.00 81.88 99 LEU A C 1
ATOM 793 O O . LEU A 1 99 ? -1.062 9.587 -9.007 1.00 81.88 99 LEU A O 1
ATOM 797 N N . ALA A 1 100 ? 1.068 9.501 -9.724 1.00 82.00 100 ALA A N 1
ATOM 798 C CA . ALA A 1 100 ? 1.549 8.585 -8.691 1.00 82.00 100 ALA A CA 1
ATOM 799 C C . ALA A 1 100 ? 1.382 9.181 -7.286 1.00 82.00 100 ALA A C 1
ATOM 801 O O . ALA A 1 100 ? 0.845 8.519 -6.400 1.00 82.00 100 ALA A O 1
ATOM 802 N N . SER A 1 101 ? 1.758 10.450 -7.096 1.00 82.62 101 SER A N 1
ATOM 803 C CA . SER A 1 101 ? 1.582 11.134 -5.808 1.00 82.62 101 SER A CA 1
ATOM 804 C C . SER A 1 101 ? 0.118 11.295 -5.405 1.00 82.62 101 SER A C 1
ATOM 806 O O . SER A 1 101 ? -0.235 11.025 -4.258 1.00 82.62 101 SER A O 1
ATOM 808 N N . LEU A 1 102 ? -0.762 11.654 -6.347 1.00 82.00 102 LEU A N 1
ATOM 809 C CA . LEU A 1 102 ? -2.196 11.752 -6.078 1.00 82.00 102 LEU A CA 1
ATOM 810 C C . LEU A 1 102 ? -2.793 10.379 -5.736 1.00 82.00 102 LEU A C 1
ATOM 812 O O . LEU A 1 102 ? -3.609 10.270 -4.821 1.00 82.00 102 LEU A O 1
ATOM 816 N N . ALA A 1 103 ? -2.352 9.329 -6.432 1.00 82.56 103 ALA A N 1
ATOM 817 C CA . ALA A 1 103 ? -2.766 7.958 -6.167 1.00 82.56 103 ALA A CA 1
ATOM 818 C C . ALA A 1 103 ? -2.288 7.469 -4.790 1.00 82.56 103 ALA A C 1
ATOM 820 O O . ALA A 1 103 ? -3.086 6.900 -4.048 1.00 82.56 103 ALA A O 1
ATOM 821 N N . SER A 1 104 ? -1.032 7.731 -4.411 1.00 84.00 104 SER A N 1
ATOM 822 C CA . SER A 1 104 ? -0.509 7.386 -3.081 1.00 84.00 104 SER A CA 1
ATOM 823 C C . SER A 1 104 ? -1.252 8.138 -1.974 1.00 84.00 104 SER A C 1
ATOM 825 O O . SER A 1 104 ? -1.716 7.531 -1.004 1.00 84.00 104 SER A O 1
ATOM 827 N N . PHE A 1 105 ? -1.454 9.448 -2.153 1.00 83.31 105 PHE A N 1
ATOM 828 C CA . PHE A 1 105 ? -2.207 10.276 -1.215 1.00 83.31 105 PHE A CA 1
ATOM 829 C C . PHE A 1 105 ? -3.643 9.767 -1.032 1.00 83.31 105 PHE A C 1
ATOM 831 O O . PHE A 1 105 ? -4.105 9.625 0.098 1.00 83.31 105 PHE A O 1
ATOM 838 N N . GLY A 1 106 ? -4.335 9.424 -2.122 1.00 83.12 106 GLY A N 1
ATOM 839 C CA . GLY A 1 106 ? -5.668 8.828 -2.052 1.00 83.12 106 GLY A CA 1
ATOM 840 C C . GLY A 1 106 ? -5.669 7.455 -1.372 1.00 83.12 106 GLY A C 1
ATOM 841 O O . GLY A 1 106 ? -6.475 7.207 -0.481 1.00 83.12 106 GLY A O 1
ATOM 842 N N . SER A 1 107 ? -4.746 6.574 -1.753 1.00 85.94 107 SER A N 1
ATOM 843 C CA . SER A 1 107 ? -4.704 5.182 -1.296 1.00 85.94 107 SER A CA 1
ATOM 844 C C . SER A 1 107 ? -4.272 5.055 0.169 1.00 85.94 107 SER A C 1
ATOM 846 O O . SER A 1 107 ? -5.036 4.598 1.018 1.00 85.94 107 SER A O 1
ATOM 848 N N . ILE A 1 108 ? -3.052 5.482 0.493 1.00 82.62 1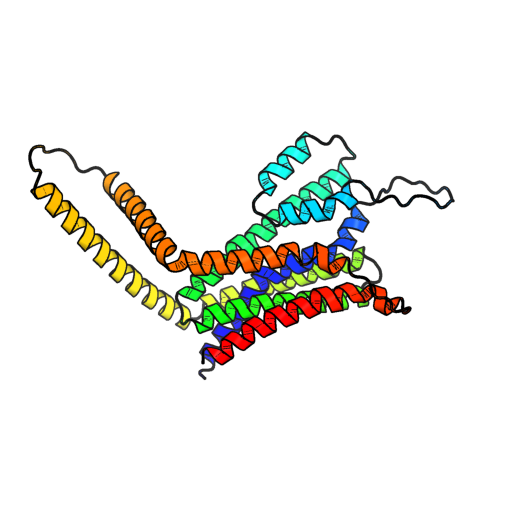08 ILE A N 1
ATOM 849 C CA . ILE A 1 108 ? -2.480 5.348 1.839 1.00 82.62 108 ILE A CA 1
ATOM 850 C C . ILE A 1 108 ? -2.933 6.505 2.734 1.00 82.62 108 ILE A C 1
ATOM 852 O O . ILE A 1 108 ? -3.273 6.291 3.894 1.00 82.62 108 ILE A O 1
ATOM 856 N N . GLY A 1 109 ? -2.972 7.730 2.206 1.00 82.12 109 GLY A N 1
ATOM 857 C CA . GLY A 1 109 ? -3.321 8.912 2.994 1.00 82.12 109 GLY A CA 1
ATOM 858 C C . GLY A 1 109 ? -4.795 8.953 3.393 1.00 82.12 109 GLY A C 1
ATOM 859 O O . GLY A 1 109 ? -5.099 9.093 4.576 1.00 82.12 109 GLY A O 1
ATOM 860 N N . LEU A 1 110 ? -5.709 8.815 2.427 1.00 85.06 110 LEU A N 1
ATOM 861 C CA . LEU A 1 110 ? -7.149 8.933 2.675 1.00 85.06 110 LEU A CA 1
ATOM 862 C C . LEU A 1 110 ? -7.798 7.585 2.997 1.00 85.06 110 LEU A C 1
ATOM 864 O O . LEU A 1 110 ? -8.403 7.449 4.058 1.00 85.06 110 LEU A O 1
ATOM 868 N N . ILE A 1 111 ? -7.672 6.583 2.119 1.00 87.19 111 ILE A N 1
ATOM 869 C CA . ILE A 1 111 ? -8.394 5.313 2.282 1.00 87.19 111 ILE A CA 1
ATOM 870 C C . ILE A 1 111 ? -7.841 4.518 3.468 1.00 87.19 111 ILE A C 1
ATOM 872 O O . ILE A 1 111 ? -8.623 4.119 4.325 1.00 87.19 111 ILE A O 1
ATOM 876 N N . ALA A 1 112 ? -6.524 4.306 3.576 1.00 88.38 112 ALA A N 1
ATOM 877 C CA . ALA A 1 112 ? -5.970 3.494 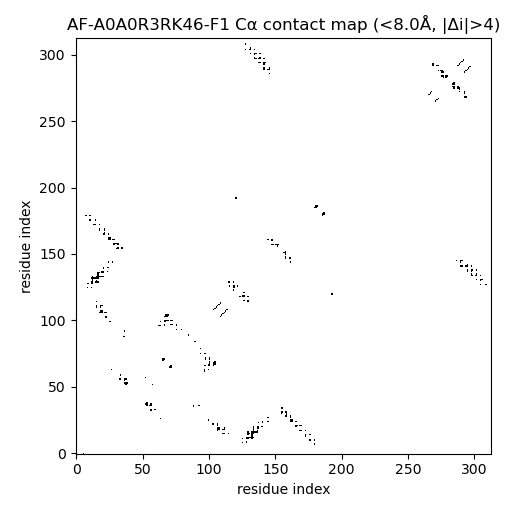4.667 1.00 88.38 112 ALA A CA 1
ATOM 878 C C . ALA A 1 112 ? -6.220 4.127 6.049 1.00 88.38 112 ALA A C 1
ATOM 880 O O . ALA A 1 112 ? -6.746 3.466 6.945 1.00 88.38 112 ALA A O 1
ATOM 881 N N . CYS A 1 113 ? -5.885 5.412 6.219 1.00 86.06 113 CYS A N 1
ATOM 882 C CA . CYS A 1 113 ? -6.096 6.124 7.484 1.00 86.06 113 CYS A CA 1
ATOM 883 C C . CYS A 1 113 ? -7.584 6.304 7.804 1.00 86.06 113 CYS A C 1
ATOM 885 O O . CYS A 1 113 ? -7.993 6.097 8.947 1.00 86.06 113 CYS A O 1
ATOM 887 N N . GLY A 1 114 ? -8.399 6.656 6.803 1.00 86.31 114 GLY A N 1
ATOM 888 C CA . GLY A 1 114 ? -9.843 6.814 6.957 1.00 86.31 114 GLY A CA 1
ATOM 889 C C . GLY A 1 114 ? -10.521 5.507 7.356 1.00 86.31 114 GLY A C 1
ATOM 890 O O . GLY A 1 114 ? -11.330 5.495 8.281 1.00 86.31 114 GLY A O 1
ATOM 891 N N . LEU A 1 115 ? -10.135 4.388 6.736 1.00 86.94 115 LEU A N 1
ATOM 892 C CA . LEU A 1 115 ? -10.685 3.073 7.051 1.00 86.94 115 LEU A CA 1
ATOM 893 C C . LEU A 1 115 ? -10.224 2.565 8.421 1.00 86.94 115 LEU A C 1
ATOM 895 O O . LEU A 1 115 ? -11.036 2.004 9.150 1.00 86.94 115 LEU A O 1
ATOM 899 N N . LEU A 1 116 ? -8.966 2.799 8.811 1.00 87.94 116 LEU A N 1
ATOM 900 C CA . LEU A 1 116 ? -8.487 2.483 10.161 1.00 87.94 116 LEU A CA 1
ATOM 901 C C . LEU A 1 116 ? -9.244 3.295 11.222 1.00 87.94 116 LEU A C 1
ATOM 903 O O . LEU A 1 116 ? -9.756 2.711 12.176 1.00 87.94 116 LEU A O 1
ATOM 907 N N . GLY A 1 117 ? -9.397 4.608 11.025 1.00 84.06 117 GLY A N 1
ATOM 908 C CA . GLY A 1 117 ? -10.168 5.472 11.924 1.00 84.06 117 GLY A CA 1
ATOM 909 C C . GLY A 1 117 ? -11.648 5.087 12.001 1.00 84.06 117 GLY A C 1
ATOM 910 O O . GLY A 1 117 ? -12.230 5.066 13.083 1.00 84.06 117 GLY A O 1
ATOM 911 N N . PHE A 1 118 ? -12.247 4.711 10.870 1.00 82.00 118 PHE A N 1
ATOM 912 C CA . PHE A 1 118 ? -13.615 4.204 10.818 1.00 82.00 118 PHE A CA 1
ATOM 913 C C . PHE A 1 118 ? -13.753 2.853 11.533 1.00 82.00 118 PHE A C 1
ATOM 915 O O . PHE A 1 118 ? -14.654 2.677 12.350 1.00 82.00 118 PHE A O 1
ATOM 922 N N . SER A 1 119 ? -12.829 1.918 11.294 1.00 83.62 119 SER A N 1
ATOM 923 C CA . SER A 1 119 ? -12.823 0.594 11.929 1.00 83.62 119 SER A CA 1
ATOM 924 C C . SER A 1 119 ? -12.621 0.656 13.446 1.00 83.62 119 SER A C 1
ATOM 926 O O . SER A 1 119 ? -13.140 -0.199 14.157 1.00 83.62 119 SER A O 1
ATOM 928 N N . ALA A 1 120 ? -11.948 1.696 13.957 1.00 82.94 120 ALA A N 1
ATOM 929 C CA . ALA A 1 120 ? -11.723 1.906 15.388 1.00 82.94 120 ALA A CA 1
ATOM 930 C C . ALA A 1 120 ? -13.006 2.216 16.181 1.00 82.94 120 ALA A C 1
ATOM 932 O O . ALA A 1 120 ? -13.002 2.120 17.407 1.00 82.94 120 ALA A O 1
ATOM 933 N N . LYS A 1 121 ? -14.108 2.567 15.501 1.00 77.69 121 LYS A N 1
ATOM 934 C CA . LYS A 1 121 ? -15.440 2.696 16.118 1.00 77.69 121 LYS A CA 1
ATOM 935 C C . LYS A 1 121 ? -16.078 1.342 16.438 1.00 77.69 121 LYS A C 1
ATOM 937 O O . LYS A 1 121 ? -16.999 1.268 17.245 1.00 77.69 121 LYS A O 1
ATOM 942 N N . PHE A 1 122 ? -15.605 0.281 15.793 1.00 75.25 122 PHE A N 1
ATOM 943 C CA . PHE A 1 122 ? -16.104 -1.074 15.966 1.00 75.25 122 PHE A CA 1
ATOM 944 C C . PHE A 1 122 ? -15.217 -1.862 16.942 1.00 75.25 122 PHE A C 1
ATOM 946 O O . PHE A 1 122 ? -14.123 -1.414 17.291 1.00 75.25 122 PHE A O 1
ATOM 953 N N . PRO A 1 123 ? -15.654 -3.061 17.376 1.00 78.75 123 PRO A N 1
ATOM 954 C CA . PRO A 1 123 ? -14.814 -3.964 18.153 1.00 78.75 123 PRO A CA 1
ATOM 955 C C . PRO A 1 123 ? -13.436 -4.194 17.495 1.00 78.75 123 PRO A C 1
ATOM 957 O O . PRO A 1 123 ? -13.353 -4.188 16.255 1.00 78.75 123 PRO A O 1
ATOM 960 N N . PRO A 1 124 ? -12.366 -4.375 18.298 1.00 79.12 124 PRO A N 1
ATOM 961 C CA . PRO A 1 124 ? -10.971 -4.362 17.842 1.00 79.12 124 PRO A CA 1
ATOM 962 C C . PRO A 1 124 ? -10.658 -5.390 16.744 1.00 79.12 124 PRO A C 1
ATOM 964 O O . PRO A 1 124 ? -9.736 -5.185 15.954 1.00 79.12 124 PRO A O 1
ATOM 967 N N . GLU A 1 125 ? -11.462 -6.446 16.616 1.00 82.38 125 GLU A N 1
ATOM 968 C CA . GLU A 1 125 ? -11.350 -7.449 15.557 1.00 82.38 125 GLU A CA 1
ATOM 969 C C . GLU A 1 125 ? -11.506 -6.839 14.151 1.00 82.38 125 GLU A C 1
ATOM 971 O O . GLU A 1 125 ? -10.928 -7.343 13.190 1.00 82.38 125 GLU A O 1
ATOM 976 N N . ASN A 1 126 ? -12.248 -5.734 14.001 1.00 82.75 126 ASN A N 1
ATOM 977 C CA . ASN A 1 126 ? -12.427 -5.067 12.704 1.00 82.75 126 ASN A CA 1
ATOM 978 C C . ASN A 1 126 ? -11.211 -4.226 12.304 1.00 82.75 126 ASN A C 1
ATOM 980 O O . ASN A 1 126 ? -10.843 -4.211 11.131 1.00 82.75 126 ASN A O 1
ATOM 984 N N . VAL A 1 127 ? -10.543 -3.581 13.268 1.00 86.94 127 VAL A N 1
ATOM 985 C CA . VAL A 1 127 ? -9.256 -2.903 13.023 1.00 86.94 127 VAL A CA 1
ATOM 986 C C . VAL A 1 127 ? -8.226 -3.927 12.548 1.00 86.94 127 VAL A C 1
ATOM 988 O O . VAL A 1 127 ? -7.483 -3.694 11.594 1.00 86.94 127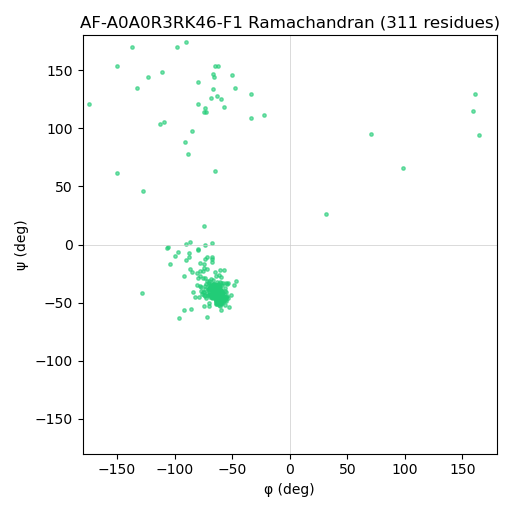 VAL A O 1
ATOM 991 N N . GLN A 1 128 ? -8.233 -5.112 13.156 1.00 86.69 128 GLN A N 1
ATOM 992 C CA . GLN A 1 128 ? -7.379 -6.209 12.729 1.00 86.69 128 GLN A CA 1
ATOM 993 C C . GLN A 1 128 ? -7.746 -6.753 11.343 1.00 86.69 128 GLN A C 1
ATOM 995 O O . GLN A 1 128 ? -6.846 -7.046 10.558 1.00 86.69 128 GLN A O 1
ATOM 1000 N N . ALA A 1 129 ? -9.035 -6.836 11.000 1.00 87.81 129 ALA A N 1
ATOM 1001 C CA . ALA A 1 129 ? -9.486 -7.192 9.652 1.00 87.81 129 ALA A CA 1
ATOM 1002 C C . ALA A 1 129 ? -8.885 -6.255 8.594 1.00 87.81 129 ALA A C 1
ATOM 1004 O O . ALA A 1 129 ? -8.345 -6.710 7.585 1.00 87.81 129 ALA A O 1
ATOM 1005 N N . VAL A 1 130 ? -8.903 -4.945 8.866 1.00 90.25 130 VAL A N 1
ATOM 1006 C CA . VAL A 1 130 ? -8.284 -3.931 8.002 1.00 90.25 130 VAL A CA 1
ATOM 1007 C C . VAL A 1 130 ? -6.787 -4.204 7.853 1.00 90.25 130 VAL A C 1
ATOM 1009 O O . VAL A 1 130 ? -6.292 -4.282 6.727 1.00 90.25 130 VAL A O 1
ATOM 1012 N N . MET A 1 131 ? -6.076 -4.434 8.961 1.00 90.31 131 MET A N 1
ATOM 1013 C CA . MET A 1 131 ? -4.640 -4.736 8.948 1.00 90.31 131 MET A CA 1
ATOM 1014 C C . MET A 1 131 ? -4.293 -6.028 8.195 1.00 90.31 131 MET A C 1
ATOM 1016 O O . MET A 1 131 ? -3.244 -6.070 7.553 1.00 90.31 131 MET A O 1
ATOM 1020 N N . ILE A 1 132 ? -5.140 -7.060 8.264 1.00 91.44 132 ILE A N 1
ATOM 1021 C CA . ILE A 1 132 ? -4.985 -8.315 7.513 1.00 91.44 132 ILE A CA 1
ATOM 1022 C C . ILE A 1 132 ? -5.209 -8.077 6.019 1.00 91.44 132 ILE A C 1
ATOM 1024 O O . ILE A 1 132 ? -4.443 -8.573 5.201 1.00 91.44 132 ILE A O 1
ATOM 1028 N N . GLY A 1 133 ? -6.220 -7.300 5.624 1.00 92.00 133 GLY A N 1
ATOM 1029 C CA . GLY A 1 133 ? -6.437 -7.029 4.200 1.00 92.00 133 GLY A CA 1
ATOM 1030 C C . GLY A 1 133 ? -5.281 -6.265 3.544 1.00 92.00 133 GLY A C 1
ATOM 1031 O O . GLY A 1 133 ? -4.924 -6.557 2.403 1.00 92.00 133 GLY A O 1
ATOM 1032 N N . GLN A 1 134 ? -4.599 -5.386 4.286 1.00 92.62 134 GLN A N 1
ATOM 1033 C CA . GLN A 1 134 ? -3.380 -4.721 3.809 1.00 92.62 134 GLN A CA 1
ATOM 1034 C C .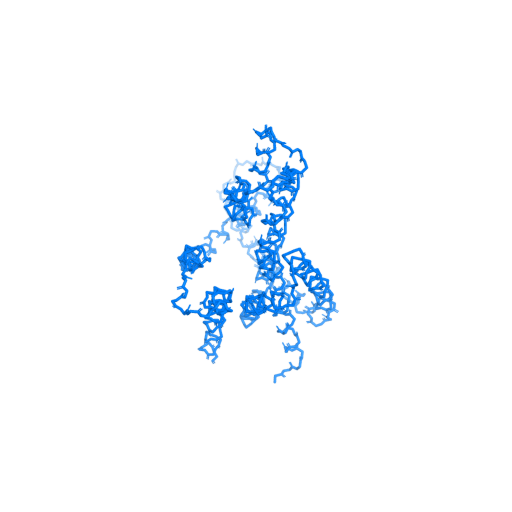 GLN A 1 134 ? -2.223 -5.702 3.556 1.00 92.62 134 GLN A C 1
ATOM 1036 O O . GLN A 1 134 ? -1.532 -5.580 2.545 1.00 92.62 134 GLN A O 1
ATOM 1041 N N . SER A 1 135 ? -2.023 -6.698 4.424 1.00 93.19 135 SER A N 1
ATOM 1042 C CA . SER A 1 135 ? -0.972 -7.706 4.219 1.00 93.19 135 SER A CA 1
ATOM 1043 C C . SER A 1 135 ? -1.333 -8.703 3.115 1.00 93.19 135 SER A C 1
ATOM 1045 O O . SER A 1 135 ? -0.481 -9.077 2.307 1.00 93.19 135 SER A O 1
ATOM 1047 N N . VAL A 1 136 ? -2.617 -9.062 2.994 1.00 92.88 136 VAL A N 1
ATOM 1048 C CA . VAL A 1 136 ? -3.141 -9.850 1.867 1.00 92.88 136 VAL A CA 1
ATOM 1049 C C . VAL A 1 136 ? -2.892 -9.132 0.540 1.00 92.88 136 VAL A C 1
ATOM 1051 O O . VAL A 1 136 ? -2.460 -9.776 -0.415 1.00 92.88 136 VAL A O 1
ATOM 1054 N N . ALA A 1 137 ? -3.084 -7.810 0.470 1.00 94.06 137 ALA A N 1
ATOM 1055 C CA . ALA A 1 137 ? -2.728 -7.024 -0.713 1.00 94.06 137 ALA A CA 1
ATOM 1056 C C . ALA A 1 137 ? -1.230 -7.095 -1.046 1.00 94.06 137 ALA A C 1
ATOM 1058 O O . ALA A 1 137 ? -0.869 -7.172 -2.220 1.00 94.06 137 ALA A O 1
ATOM 1059 N N . GLY A 1 138 ? -0.357 -7.109 -0.037 1.00 93.12 138 GLY A N 1
ATOM 1060 C CA . GLY A 1 138 ? 1.082 -7.304 -0.215 1.00 93.12 138 GLY A CA 1
ATOM 1061 C C . GLY A 1 138 ? 1.429 -8.651 -0.860 1.00 93.12 138 GLY A C 1
ATOM 1062 O O . GLY A 1 138 ? 2.157 -8.709 -1.860 1.00 93.12 138 GLY A O 1
ATOM 1063 N N . ILE A 1 139 ? 0.849 -9.738 -0.339 1.00 94.38 139 ILE A N 1
ATOM 1064 C CA . ILE A 1 139 ? 1.025 -11.091 -0.893 1.00 94.38 139 ILE A CA 1
ATOM 1065 C C . ILE A 1 139 ? 0.467 -11.155 -2.315 1.00 94.38 139 ILE A C 1
ATOM 1067 O O . ILE A 1 139 ? 1.160 -11.596 -3.233 1.00 94.38 139 ILE A O 1
ATOM 1071 N N . LEU A 1 140 ? -0.768 -10.686 -2.509 1.00 94.25 140 LEU A N 1
ATOM 1072 C CA . LEU A 1 140 ? -1.442 -10.703 -3.802 1.00 94.25 140 LEU A CA 1
ATOM 1073 C C . LEU A 1 140 ? -0.653 -9.916 -4.851 1.00 94.25 140 LEU A C 1
ATOM 1075 O O . LEU A 1 140 ? -0.499 -10.396 -5.968 1.00 94.25 140 LEU A O 1
ATOM 1079 N N . SER A 1 141 ? -0.093 -8.760 -4.486 1.00 93.50 141 SER A N 1
ATOM 1080 C CA . SER A 1 141 ? 0.768 -7.970 -5.370 1.00 93.50 141 SER A CA 1
ATOM 1081 C C . SER A 1 141 ? 2.020 -8.735 -5.802 1.00 93.50 141 SER A C 1
ATOM 1083 O O . SER A 1 141 ? 2.364 -8.749 -6.983 1.00 93.50 141 SER A O 1
ATOM 1085 N N . SER A 1 142 ? 2.682 -9.417 -4.863 1.00 93.12 142 SER A N 1
ATOM 1086 C CA . SER A 1 142 ? 3.890 -10.203 -5.151 1.00 93.12 142 SER A CA 1
ATOM 1087 C C . SER A 1 142 ? 3.586 -11.384 -6.076 1.00 93.12 142 SER A C 1
ATOM 1089 O O . SER A 1 142 ? 4.301 -11.612 -7.050 1.00 93.12 142 SER A O 1
ATOM 1091 N N . LEU A 1 143 ? 2.488 -12.102 -5.817 1.00 93.12 143 LEU A N 1
ATOM 1092 C CA . LEU A 1 143 ? 2.026 -13.195 -6.675 1.00 93.12 143 LEU A CA 1
ATOM 1093 C C . LEU A 1 143 ? 1.645 -12.689 -8.065 1.00 93.12 143 LEU A C 1
ATOM 1095 O O . LEU A 1 143 ? 2.037 -13.282 -9.068 1.00 93.12 143 LEU A O 1
ATOM 1099 N N . LEU A 1 144 ? 0.918 -11.576 -8.131 1.00 91.94 144 LEU A N 1
ATOM 1100 C CA . LEU A 1 144 ? 0.506 -10.989 -9.393 1.00 91.94 144 LEU A CA 1
ATOM 1101 C C . LEU A 1 144 ? 1.702 -10.476 -10.196 1.00 91.94 144 LEU A C 1
ATOM 1103 O O . LEU A 1 144 ? 1.700 -10.614 -11.411 1.00 91.94 144 LEU A O 1
ATOM 1107 N N . SER A 1 145 ? 2.748 -9.973 -9.539 1.00 90.19 145 SER A N 1
ATOM 1108 C CA . SER A 1 145 ? 3.998 -9.597 -10.204 1.00 90.19 145 SER A CA 1
ATOM 1109 C C . SER A 1 145 ? 4.651 -10.781 -10.915 1.00 90.19 145 SER A C 1
ATOM 1111 O O . SER A 1 145 ? 4.954 -10.701 -12.104 1.00 90.19 145 SER A O 1
ATOM 1113 N N . ILE A 1 146 ? 4.759 -11.921 -10.226 1.00 90.81 146 ILE A N 1
ATOM 1114 C CA . ILE A 1 146 ? 5.295 -13.162 -10.800 1.00 90.81 146 ILE A CA 1
ATOM 1115 C C . ILE A 1 146 ? 4.418 -13.646 -11.965 1.00 90.81 146 ILE A C 1
ATOM 1117 O O . ILE A 1 146 ? 4.934 -14.008 -13.023 1.00 90.81 146 ILE A O 1
ATOM 1121 N N . LEU A 1 147 ? 3.091 -13.625 -11.800 1.00 91.56 147 LEU A N 1
ATOM 1122 C CA . LEU A 1 147 ? 2.146 -14.039 -12.840 1.00 91.56 147 LEU A CA 1
ATOM 1123 C C . LEU A 1 147 ? 2.221 -13.131 -14.074 1.00 91.56 147 LEU A C 1
ATOM 1125 O O . LEU A 1 147 ? 2.350 -13.635 -15.189 1.00 91.56 147 LEU A O 1
ATOM 1129 N N . CYS A 1 148 ? 2.192 -11.811 -13.895 1.00 89.81 148 CYS A N 1
ATOM 1130 C CA . CYS A 1 148 ? 2.294 -10.844 -14.985 1.00 89.81 148 CYS A CA 1
ATOM 1131 C C . CYS A 1 148 ? 3.628 -10.979 -15.727 1.00 89.81 148 CYS A C 1
ATOM 1133 O O . CYS A 1 148 ? 3.616 -11.042 -16.954 1.00 89.81 148 CYS A O 1
ATOM 1135 N N . GLN A 1 149 ? 4.748 -11.131 -15.012 1.00 86.62 149 GLN A N 1
ATOM 1136 C CA . GLN A 1 149 ? 6.065 -11.356 -15.617 1.00 86.62 149 GLN A CA 1
ATOM 1137 C C . GLN A 1 149 ? 6.120 -12.674 -16.406 1.00 86.62 149 GLN A C 1
ATOM 1139 O O . GLN A 1 149 ? 6.749 -12.729 -17.458 1.00 86.62 149 GLN A O 1
ATOM 1144 N N . SER A 1 150 ? 5.420 -13.718 -15.948 1.00 88.25 150 SER A N 1
ATOM 1145 C CA . SER A 1 150 ? 5.351 -14.997 -16.667 1.00 88.25 150 SER A CA 1
ATOM 1146 C C . SER A 1 150 ? 4.507 -14.941 -17.948 1.00 88.25 150 SER A C 1
ATOM 1148 O O . SER A 1 150 ? 4.790 -15.662 -18.904 1.00 88.25 150 SER A O 1
ATOM 1150 N N . LEU A 1 151 ? 3.474 -14.092 -17.978 1.00 88.94 151 LEU A N 1
ATOM 1151 C CA . LEU A 1 151 ? 2.536 -13.965 -19.100 1.00 88.94 151 LEU A CA 1
ATOM 1152 C C . LEU A 1 151 ? 2.957 -12.893 -20.110 1.00 88.94 151 LEU A C 1
ATOM 1154 O O . LEU A 1 151 ? 2.573 -12.944 -21.280 1.00 88.94 151 LEU A O 1
ATOM 1158 N N . ALA A 1 152 ? 3.692 -11.879 -19.665 1.00 86.94 152 ALA A N 1
ATOM 1159 C CA . ALA A 1 152 ? 4.061 -10.751 -20.493 1.00 86.94 152 ALA A CA 1
ATOM 1160 C C . ALA A 1 152 ? 5.247 -11.091 -21.398 1.00 86.94 152 ALA A C 1
ATOM 1162 O O . ALA A 1 152 ? 6.355 -11.342 -20.943 1.00 86.94 152 ALA A O 1
ATOM 1163 N N . ALA A 1 153 ? 5.037 -10.983 -22.710 1.00 83.81 153 ALA A N 1
ATOM 1164 C CA . ALA A 1 153 ? 6.119 -11.132 -23.682 1.00 83.81 153 ALA A CA 1
ATOM 1165 C C . ALA A 1 153 ? 7.104 -9.945 -23.685 1.00 83.81 153 ALA A C 1
ATOM 1167 O O . ALA A 1 153 ? 8.213 -10.073 -24.186 1.00 83.81 153 ALA A O 1
ATOM 1168 N N . ASN A 1 154 ? 6.686 -8.774 -23.186 1.00 86.00 154 ASN A N 1
ATOM 1169 C CA . ASN A 1 154 ? 7.465 -7.532 -23.200 1.00 86.00 154 ASN A CA 1
ATOM 1170 C C . ASN A 1 154 ? 7.111 -6.648 -21.992 1.00 86.00 154 ASN A C 1
ATOM 1172 O O . ASN A 1 154 ? 5.953 -6.638 -21.564 1.00 86.00 154 ASN A O 1
ATOM 1176 N N . ALA A 1 155 ? 8.044 -5.795 -21.548 1.00 84.69 155 ALA A N 1
ATOM 1177 C CA . ALA A 1 155 ? 7.834 -4.828 -20.457 1.00 84.69 155 ALA A CA 1
ATOM 1178 C C . ALA A 1 155 ? 6.610 -3.914 -20.676 1.00 84.69 155 ALA A C 1
ATOM 1180 O O . ALA A 1 155 ? 5.894 -3.563 -19.738 1.00 84.69 155 ALA A O 1
ATOM 1181 N N . LEU A 1 156 ? 6.305 -3.580 -21.938 1.00 84.25 156 LEU A N 1
ATOM 1182 C CA . LEU A 1 156 ? 5.121 -2.791 -22.285 1.00 84.25 156 LEU A CA 1
ATOM 1183 C C . LEU A 1 156 ? 3.808 -3.519 -21.945 1.00 84.25 156 LEU A C 1
ATOM 1185 O O . LEU A 1 156 ? 2.867 -2.898 -21.455 1.00 84.25 156 LEU A O 1
ATOM 1189 N N . ILE A 1 157 ? 3.737 -4.821 -22.236 1.00 86.94 157 ILE A N 1
ATOM 1190 C CA . ILE A 1 157 ? 2.559 -5.652 -21.958 1.00 86.94 157 ILE A CA 1
ATOM 1191 C C . ILE A 1 157 ? 2.465 -5.918 -20.452 1.00 86.94 157 ILE A C 1
ATOM 1193 O O . ILE A 1 157 ? 1.372 -5.831 -19.900 1.00 86.94 157 ILE A O 1
ATOM 1197 N N . ASN A 1 158 ? 3.607 -6.131 -19.789 1.00 88.19 158 ASN A N 1
ATOM 1198 C CA . ASN A 1 158 ? 3.685 -6.321 -18.340 1.00 88.19 158 ASN A CA 1
ATOM 1199 C C . ASN A 1 158 ? 3.061 -5.134 -17.583 1.00 88.19 158 ASN A C 1
ATOM 1201 O O . ASN A 1 158 ? 2.120 -5.302 -16.810 1.00 88.19 158 ASN A O 1
ATOM 1205 N N . GLY A 1 159 ? 3.490 -3.906 -17.906 1.00 84.81 159 GLY A N 1
ATOM 1206 C CA . GLY A 1 159 ? 2.917 -2.687 -17.323 1.00 84.81 159 GLY A CA 1
ATOM 1207 C C . GLY A 1 159 ? 1.414 -2.541 -17.573 1.00 84.81 159 GLY A C 1
ATOM 1208 O O . GLY A 1 159 ? 0.664 -2.174 -16.672 1.00 84.81 159 GLY A O 1
ATOM 1209 N N . ARG A 1 160 ? 0.939 -2.886 -18.778 1.00 86.88 160 ARG A N 1
ATOM 1210 C CA . ARG A 1 160 ? -0.497 -2.846 -19.100 1.00 86.88 160 ARG A CA 1
ATOM 1211 C C . ARG A 1 160 ? -1.307 -3.794 -18.221 1.00 86.88 160 ARG A C 1
ATOM 1213 O O . ARG A 1 160 ? -2.359 -3.382 -17.745 1.00 86.88 160 ARG A O 1
ATOM 1220 N N . PHE A 1 161 ? -0.822 -5.010 -17.966 1.00 90.00 161 PHE A N 1
ATOM 1221 C CA . PHE A 1 161 ? -1.500 -5.929 -17.050 1.00 90.00 161 PHE A CA 1
ATOM 1222 C C . PHE A 1 161 ? -1.603 -5.355 -15.637 1.00 90.00 161 PHE A C 1
ATOM 1224 O O . PHE A 1 161 ? -2.698 -5.357 -15.077 1.00 90.00 161 PHE A O 1
ATOM 1231 N N . PHE A 1 162 ? -0.521 -4.786 -15.095 1.00 90.12 162 PHE A N 1
ATOM 1232 C CA . PHE A 1 162 ? -0.557 -4.150 -13.774 1.00 90.12 162 PHE A CA 1
ATOM 1233 C C . PHE A 1 162 ? -1.611 -3.043 -13.683 1.00 90.12 162 PHE A C 1
ATOM 1235 O O . PHE A 1 162 ? -2.438 -3.060 -12.770 1.00 90.12 162 PHE A O 1
ATOM 1242 N N . PHE A 1 163 ? -1.644 -2.123 -14.652 1.00 89.25 163 PHE A N 1
ATOM 1243 C CA . PHE A 1 163 ? -2.622 -1.032 -14.649 1.00 89.25 163 PHE A CA 1
ATOM 1244 C C . PHE A 1 163 ? -4.059 -1.520 -14.861 1.00 89.25 163 PHE A C 1
ATOM 1246 O O . PHE A 1 163 ? -4.971 -1.029 -14.198 1.00 89.25 163 PHE A O 1
ATOM 1253 N N . SER A 1 164 ? -4.279 -2.503 -15.740 1.00 89.25 164 SER A N 1
ATOM 1254 C CA . SER A 1 164 ? -5.608 -3.084 -15.954 1.00 89.25 164 SER A CA 1
ATOM 1255 C C . SER A 1 164 ? -6.137 -3.771 -14.698 1.00 89.25 164 SER A C 1
ATOM 1257 O O . SER A 1 164 ? -7.297 -3.574 -14.340 1.00 89.25 164 SER A O 1
ATOM 1259 N N . ILE A 1 165 ? -5.297 -4.536 -13.999 1.00 91.94 165 ILE A N 1
ATOM 1260 C CA . ILE A 1 165 ? -5.711 -5.238 -12.781 1.00 91.94 165 ILE A CA 1
ATOM 1261 C C . ILE A 1 165 ? -5.963 -4.242 -11.645 1.00 91.94 165 ILE A C 1
ATOM 1263 O O . ILE A 1 165 ? -6.991 -4.345 -10.977 1.00 91.94 165 ILE A O 1
ATOM 1267 N N . ALA A 1 166 ? -5.101 -3.234 -11.476 1.00 90.31 166 ALA A N 1
ATOM 1268 C CA . ALA A 1 166 ? -5.309 -2.165 -10.498 1.00 90.31 166 ALA A CA 1
ATOM 1269 C C . ALA A 1 166 ? -6.626 -1.405 -10.740 1.00 90.31 166 ALA A C 1
ATOM 1271 O O . ALA A 1 166 ? -7.373 -1.133 -9.797 1.00 90.31 166 ALA A O 1
ATOM 1272 N N . PHE A 1 167 ? -6.943 -1.100 -12.002 1.00 88.25 167 PHE A N 1
ATOM 1273 C CA . PHE A 1 167 ? -8.187 -0.428 -12.374 1.00 88.25 167 PHE A CA 1
ATOM 1274 C C . PHE A 1 167 ? -9.420 -1.280 -12.048 1.00 88.25 167 PHE A C 1
ATOM 1276 O O . PHE A 1 167 ? -10.320 -0.811 -11.351 1.00 88.25 167 PHE A O 1
ATOM 1283 N N . ILE A 1 168 ? -9.441 -2.545 -12.487 1.00 92.06 168 ILE A N 1
ATOM 1284 C CA . ILE A 1 168 ? -10.554 -3.471 -12.218 1.00 92.06 168 ILE A CA 1
ATOM 1285 C C . ILE A 1 168 ? -10.751 -3.645 -10.708 1.00 92.06 168 ILE A C 1
ATOM 1287 O O . ILE A 1 168 ? -11.877 -3.556 -10.222 1.00 92.06 168 ILE A O 1
ATOM 1291 N N . TRP A 1 169 ? -9.663 -3.837 -9.959 1.00 92.62 169 TRP A N 1
ATOM 1292 C CA . TRP A 1 169 ? -9.710 -3.978 -8.505 1.00 92.62 169 TRP A CA 1
ATOM 1293 C C . TRP A 1 169 ? -10.321 -2.753 -7.825 1.00 92.62 169 TRP A C 1
ATOM 1295 O O . TRP A 1 169 ? -11.191 -2.884 -6.967 1.00 92.62 169 TRP A O 1
ATOM 1305 N N . THR A 1 170 ? -9.907 -1.554 -8.237 1.00 89.12 170 THR A N 1
ATOM 1306 C CA . THR A 1 170 ? -10.406 -0.299 -7.660 1.00 89.12 170 THR A CA 1
ATOM 1307 C C . THR A 1 170 ? -11.905 -0.133 -7.915 1.00 89.12 170 THR A C 1
ATOM 1309 O O . THR A 1 170 ? -12.648 0.189 -6.991 1.00 89.12 170 THR A O 1
ATOM 1312 N N . VAL A 1 171 ? -12.376 -0.428 -9.133 1.00 90.50 171 VAL A N 1
ATOM 1313 C CA . VAL A 1 171 ? -13.810 -0.385 -9.474 1.00 90.50 171 VAL A CA 1
ATOM 1314 C C . VAL A 1 171 ? -14.612 -1.386 -8.637 1.00 90.50 171 VAL A C 1
ATOM 1316 O O . VAL A 1 171 ? -15.637 -1.022 -8.061 1.00 90.50 171 VAL A O 1
ATOM 1319 N N . LEU A 1 172 ? -14.129 -2.627 -8.512 1.00 91.12 172 LEU A N 1
ATOM 1320 C CA . LEU A 1 172 ? -14.763 -3.640 -7.664 1.00 91.12 172 LEU A CA 1
ATOM 1321 C C . LEU A 1 172 ? -14.793 -3.208 -6.194 1.00 91.12 172 LEU A C 1
ATOM 1323 O O . LEU A 1 172 ? -15.793 -3.412 -5.513 1.00 91.12 172 LEU A O 1
ATOM 1327 N N . SER A 1 173 ? -13.731 -2.569 -5.705 1.00 89.56 173 SER A N 1
ATOM 1328 C CA . SER A 1 173 ? -13.668 -2.075 -4.331 1.00 89.56 173 SER A CA 1
ATOM 1329 C C . SER A 1 173 ? -14.660 -0.960 -4.051 1.00 89.56 173 SER A C 1
ATOM 1331 O O . SER A 1 173 ? -15.254 -0.961 -2.977 1.00 89.56 173 SER A O 1
ATOM 1333 N N . VAL A 1 174 ? -14.848 -0.023 -4.982 1.00 88.25 174 VAL A N 1
ATOM 1334 C CA . VAL A 1 174 ? -15.866 1.028 -4.842 1.00 88.25 174 VAL A CA 1
ATOM 1335 C C . VAL A 1 174 ? -17.256 0.399 -4.795 1.00 88.25 174 VAL A C 1
ATOM 1337 O O . VAL A 1 174 ? -18.047 0.729 -3.918 1.00 88.25 174 VAL A O 1
ATOM 1340 N N . PHE A 1 175 ? -17.530 -0.571 -5.670 1.00 87.62 175 PHE A N 1
ATOM 1341 C CA . PHE A 1 175 ? -18.793 -1.305 -5.654 1.00 87.62 175 PHE A CA 1
ATOM 1342 C C . PHE A 1 175 ? -19.038 -2.018 -4.313 1.00 87.62 175 PHE A C 1
ATOM 1344 O O . PHE A 1 175 ? -20.110 -1.871 -3.729 1.00 87.62 175 PHE A O 1
ATOM 1351 N N . PHE A 1 176 ? -18.047 -2.739 -3.778 1.00 85.19 176 PHE A N 1
ATOM 1352 C CA . PHE A 1 176 ? -18.181 -3.401 -2.476 1.00 85.19 176 PHE A CA 1
ATOM 1353 C C . PHE A 1 176 ? -18.295 -2.421 -1.304 1.00 85.19 176 PHE A C 1
ATOM 1355 O O . PHE A 1 176 ? -19.016 -2.711 -0.352 1.00 85.19 176 PHE A O 1
ATOM 1362 N N . TYR A 1 177 ? -17.631 -1.266 -1.368 1.00 83.50 177 TYR A N 1
ATOM 1363 C CA . TYR A 1 177 ? -17.769 -0.209 -0.367 1.00 83.50 177 TYR A CA 1
ATOM 1364 C C . TYR A 1 177 ? -19.195 0.358 -0.338 1.00 83.50 177 TYR A C 1
ATOM 1366 O O . TYR A 1 177 ? -19.791 0.472 0.732 1.00 83.50 177 TYR A O 1
ATOM 1374 N N . GLU A 1 178 ? -19.781 0.619 -1.506 1.00 83.56 178 GLU A N 1
ATOM 1375 C CA . GLU A 1 178 ? -21.170 1.077 -1.612 1.00 83.56 178 GLU A CA 1
ATOM 1376 C C . GLU A 1 178 ? -22.174 0.030 -1.119 1.00 83.56 178 GLU A C 1
ATOM 1378 O O . GLU A 1 178 ? -23.127 0.358 -0.409 1.00 83.56 178 GLU A O 1
ATOM 1383 N N . LEU A 1 179 ? -21.945 -1.251 -1.432 1.00 81.56 179 LEU A N 1
ATOM 1384 C CA . LEU A 1 179 ? -22.756 -2.342 -0.885 1.00 81.56 179 LEU A CA 1
ATOM 1385 C C . LEU A 1 179 ? -22.654 -2.434 0.642 1.00 81.56 179 LEU A C 1
ATOM 1387 O O . LEU A 1 179 ? -23.643 -2.752 1.301 1.00 81.56 179 LEU A O 1
ATOM 1391 N N . LEU A 1 180 ? -21.473 -2.162 1.204 1.00 78.75 180 LEU A N 1
ATOM 1392 C CA . LEU A 1 180 ? -21.247 -2.207 2.644 1.00 78.75 180 LEU A CA 1
ATOM 1393 C C . LEU A 1 180 ? -21.987 -1.073 3.368 1.00 78.75 180 LEU A C 1
ATOM 1395 O O . LEU A 1 180 ? -22.637 -1.331 4.379 1.00 78.75 180 LEU A O 1
ATOM 1399 N N . ILE A 1 181 ? -21.918 0.158 2.848 1.00 76.06 181 ILE A N 1
ATOM 1400 C CA . ILE A 1 181 ? -22.573 1.328 3.457 1.00 76.06 181 ILE A CA 1
ATOM 1401 C C . ILE A 1 181 ? -24.094 1.242 3.369 1.00 76.06 181 ILE A C 1
ATOM 1403 O O . ILE A 1 181 ? -24.773 1.592 4.327 1.00 76.06 181 ILE A O 1
ATOM 1407 N N . ARG A 1 182 ? -24.640 0.744 2.255 1.00 78.38 182 ARG A N 1
ATOM 1408 C CA . ARG A 1 182 ? -26.095 0.609 2.069 1.00 78.38 182 ARG A CA 1
ATOM 1409 C C . ARG A 1 182 ? -26.732 -0.525 2.876 1.00 78.38 182 ARG A C 1
ATOM 1411 O O . ARG A 1 182 ? -27.937 -0.739 2.777 1.00 78.38 182 ARG A O 1
ATOM 1418 N N . SER A 1 183 ? -25.951 -1.282 3.641 1.00 78.00 183 SER A N 1
ATOM 1419 C CA . SER A 1 183 ? -26.493 -2.314 4.517 1.00 78.00 183 SER A CA 1
ATOM 1420 C C . SER A 1 183 ? -27.187 -1.676 5.728 1.00 78.00 183 SER A C 1
ATOM 1422 O O . SER A 1 183 ? -26.516 -1.111 6.593 1.00 78.00 183 SER A O 1
ATOM 1424 N N . GLU A 1 184 ? -28.512 -1.844 5.834 1.00 68.44 184 GLU A N 1
ATOM 1425 C CA . GLU A 1 184 ? -29.388 -1.287 6.894 1.00 68.44 184 GLU A CA 1
ATOM 1426 C C . GLU A 1 184 ? -28.838 -1.482 8.320 1.00 68.44 184 GLU A C 1
ATOM 1428 O O . GLU A 1 184 ? -29.038 -0.673 9.223 1.00 68.44 184 GLU A O 1
ATOM 1433 N N . LYS A 1 185 ? -28.101 -2.573 8.543 1.00 69.12 185 LYS A N 1
ATOM 1434 C CA . LYS A 1 185 ? -27.575 -2.943 9.858 1.00 69.12 185 LYS A CA 1
ATOM 1435 C C . LYS A 1 185 ? -26.225 -2.296 10.191 1.00 69.12 185 LYS A C 1
ATOM 1437 O O . LYS A 1 185 ? -25.862 -2.227 11.361 1.00 69.12 185 LYS A O 1
ATOM 1442 N N . ILE A 1 186 ? -25.452 -1.850 9.195 1.00 69.88 186 ILE A N 1
ATOM 1443 C CA . ILE A 1 186 ? -24.290 -0.974 9.437 1.00 69.88 186 ILE A CA 1
ATOM 1444 C C . ILE A 1 186 ? -24.775 0.442 9.710 1.00 69.88 186 ILE A C 1
ATOM 1446 O O . ILE A 1 186 ? -24.267 1.066 10.634 1.00 69.88 186 ILE A O 1
ATOM 1450 N N . GLU A 1 187 ? -25.788 0.905 8.983 1.00 68.38 187 GLU A N 1
ATOM 1451 C CA . GLU A 1 187 ? -26.428 2.193 9.241 1.00 68.38 187 GLU A CA 1
ATOM 1452 C C . GLU A 1 187 ? -26.933 2.279 10.688 1.00 68.38 187 GLU A C 1
ATOM 1454 O O . GLU A 1 187 ? -26.548 3.197 11.409 1.00 68.38 187 GLU A O 1
ATOM 1459 N N . SER A 1 188 ? -27.656 1.262 11.177 1.00 67.06 188 SER A N 1
ATOM 1460 C CA . SER A 1 188 ? -28.123 1.246 12.571 1.00 67.06 188 SER A CA 1
ATOM 1461 C C . SER A 1 188 ? -26.980 1.260 13.598 1.00 67.06 188 SER A C 1
ATOM 1463 O O . SER A 1 188 ? -27.081 1.933 14.619 1.00 67.06 188 SER A O 1
ATOM 1465 N N . LEU A 1 189 ? -25.875 0.547 13.334 1.00 70.38 189 LEU A N 1
ATOM 1466 C CA . LEU A 1 189 ? -24.696 0.535 14.215 1.00 70.38 189 LEU A CA 1
ATOM 1467 C C . LEU A 1 189 ? -23.936 1.870 14.194 1.00 70.38 189 LEU A C 1
ATOM 1469 O O . LEU A 1 189 ? -23.381 2.282 15.214 1.00 70.38 189 LEU A O 1
ATOM 1473 N N . LEU A 1 190 ? -23.894 2.545 13.044 1.00 67.50 190 LEU A N 1
ATOM 1474 C CA . LEU A 1 190 ? -23.282 3.864 12.907 1.00 67.50 190 LEU A CA 1
ATOM 1475 C C . LEU A 1 190 ? -24.106 4.941 13.609 1.00 67.50 190 LEU A C 1
ATOM 1477 O O . LEU A 1 190 ? -23.511 5.785 14.275 1.00 67.50 190 LEU A O 1
ATOM 1481 N N . VAL A 1 191 ? -25.437 4.876 13.515 1.00 68.12 191 VAL A N 1
ATOM 1482 C CA . VAL A 1 191 ? -26.355 5.779 14.226 1.00 68.12 191 VAL A CA 1
ATOM 1483 C C . VAL A 1 191 ? -26.231 5.588 15.738 1.00 68.12 191 VAL A C 1
ATOM 1485 O O . VAL A 1 191 ? -25.992 6.556 16.449 1.00 68.12 191 VAL A O 1
ATOM 1488 N N . GLU A 1 192 ? -26.263 4.346 16.233 1.00 71.38 192 GLU A N 1
ATOM 1489 C CA . GLU A 1 192 ? -26.107 4.059 17.669 1.00 71.38 192 GLU A CA 1
ATOM 1490 C C . GLU A 1 192 ? -24.746 4.534 18.217 1.00 71.38 192 GLU A C 1
ATOM 1492 O O . GLU A 1 192 ? -24.641 5.060 19.328 1.00 71.38 192 GLU A O 1
ATOM 1497 N N . THR A 1 193 ? -23.676 4.370 17.432 1.00 65.25 193 THR A N 1
ATOM 1498 C CA . THR A 1 193 ? -22.335 4.838 17.816 1.00 65.25 193 THR A CA 1
ATOM 1499 C C . THR A 1 193 ? -22.217 6.365 17.748 1.00 65.25 193 THR A C 1
ATOM 1501 O O . THR A 1 193 ? -21.501 6.956 18.560 1.00 65.25 193 THR A O 1
ATOM 1504 N N . GLY A 1 194 ? -22.908 6.999 16.795 1.00 63.56 194 GLY A N 1
ATOM 1505 C CA . GLY A 1 194 ? -23.052 8.452 16.686 1.00 63.56 194 GLY A CA 1
ATOM 1506 C C . GLY A 1 194 ? -23.709 9.038 17.931 1.00 63.56 194 GLY A C 1
ATOM 1507 O O . GLY A 1 194 ? -23.057 9.796 18.644 1.00 63.56 194 GLY A O 1
ATOM 1508 N N . ASP A 1 195 ? -24.906 8.560 18.282 1.00 68.75 195 ASP A N 1
ATOM 1509 C CA . ASP A 1 195 ? -25.663 9.022 19.456 1.00 68.75 195 ASP A CA 1
ATOM 1510 C C . ASP A 1 195 ? -24.858 8.901 20.760 1.00 68.75 195 ASP A C 1
ATOM 1512 O O . ASP A 1 195 ? -24.850 9.810 21.590 1.00 68.75 195 ASP A O 1
ATOM 1516 N N . ARG A 1 196 ? -24.116 7.799 20.945 1.00 63.50 196 ARG A N 1
ATOM 1517 C CA . ARG A 1 196 ? -23.241 7.622 22.120 1.00 63.50 196 ARG A CA 1
ATOM 1518 C C . ARG A 1 196 ? -22.086 8.623 22.164 1.00 63.50 196 ARG A C 1
ATOM 1520 O O . ARG A 1 196 ? -21.656 9.017 23.250 1.00 63.50 196 ARG A O 1
ATOM 1527 N N . THR A 1 197 ? -21.537 8.974 21.004 1.00 64.50 197 THR A N 1
ATOM 1528 C CA . THR A 1 197 ? -20.407 9.905 20.899 1.00 64.50 197 THR A CA 1
ATOM 1529 C C . THR A 1 197 ? -20.876 11.336 21.134 1.00 64.50 197 THR A C 1
ATOM 1531 O O . THR A 1 197 ? -20.219 12.066 21.878 1.00 64.50 197 THR A O 1
ATOM 1534 N N . ASP A 1 198 ? -22.036 11.701 20.592 1.00 65.19 198 ASP A N 1
ATOM 1535 C CA . ASP A 1 198 ? -22.633 13.028 20.745 1.00 65.19 198 ASP A CA 1
ATOM 1536 C C . ASP A 1 198 ? -23.064 13.258 22.199 1.00 65.19 198 ASP A C 1
ATOM 1538 O O . ASP A 1 198 ? -22.620 14.224 22.816 1.00 65.19 198 ASP A O 1
ATOM 1542 N N . GLN A 1 199 ? -23.741 12.288 22.832 1.00 66.31 199 GLN A N 1
ATOM 1543 C CA . GLN A 1 199 ? -24.057 12.354 24.268 1.00 66.31 199 GLN A CA 1
ATOM 1544 C C . GLN A 1 199 ? -22.806 12.503 25.147 1.00 66.31 199 GLN A C 1
ATOM 1546 O O . GLN A 1 199 ? -22.788 13.295 26.090 1.00 66.31 199 GLN A O 1
ATOM 1551 N N . SER A 1 200 ? -21.729 11.764 24.849 1.00 65.62 200 SER A N 1
ATOM 1552 C CA . SER A 1 200 ? -20.468 11.897 25.591 1.00 65.62 200 SER A CA 1
ATOM 1553 C C . SER A 1 200 ? -19.793 13.253 25.373 1.00 65.62 200 SER A C 1
ATOM 1555 O O . SER A 1 200 ? -19.046 13.694 26.252 1.00 65.62 200 SER A O 1
ATOM 1557 N N . SER A 1 201 ? -19.967 13.866 24.206 1.00 65.75 201 SER A N 1
ATOM 1558 C CA . SER A 1 201 ? -19.352 15.148 23.854 1.00 65.75 201 SER A CA 1
ATOM 1559 C C . SER A 1 201 ? -20.125 16.297 24.494 1.00 65.75 201 SER A C 1
ATOM 1561 O O . SER A 1 201 ? -19.516 17.127 25.168 1.00 65.75 201 SER A O 1
ATOM 1563 N N . ASP A 1 202 ? -21.456 16.264 24.421 1.00 69.75 202 ASP A N 1
ATOM 1564 C CA . ASP A 1 202 ? -22.352 17.231 25.058 1.00 69.75 202 ASP A CA 1
ATOM 1565 C C . ASP A 1 202 ? -22.179 17.243 26.577 1.00 69.75 202 ASP A C 1
ATOM 1567 O O . ASP A 1 202 ? -22.041 18.303 27.185 1.00 69.75 202 ASP A O 1
ATOM 1571 N N . GLN A 1 203 ? -22.075 16.068 27.208 1.00 70.44 203 GLN A N 1
ATOM 1572 C CA . GLN A 1 203 ? -21.832 15.967 28.649 1.00 70.44 203 GLN A CA 1
ATOM 1573 C C . GLN A 1 203 ? -20.495 16.613 29.066 1.00 70.44 203 GLN A C 1
ATOM 1575 O O . GLN A 1 203 ? -20.395 17.213 30.139 1.00 70.44 203 GLN A O 1
ATOM 1580 N N . ARG A 1 204 ? -19.454 16.506 28.227 1.00 65.50 204 ARG A N 1
ATOM 1581 C CA . ARG A 1 204 ? -18.146 17.137 28.474 1.00 65.50 204 ARG A CA 1
ATOM 1582 C C . ARG A 1 204 ? -18.181 18.640 28.228 1.00 65.50 204 ARG A C 1
ATOM 1584 O O . ARG A 1 204 ? -17.595 19.382 29.015 1.00 65.50 204 ARG A O 1
ATOM 1591 N N . LEU A 1 205 ? -18.862 19.073 27.168 1.00 67.69 205 LEU A N 1
ATOM 1592 C CA . LEU A 1 205 ? -19.022 20.484 26.834 1.00 67.69 205 LEU A CA 1
ATOM 1593 C C . LEU A 1 205 ? -19.791 21.205 27.945 1.00 67.69 205 LEU A C 1
ATOM 1595 O O . LEU A 1 205 ? -19.320 22.220 28.441 1.00 67.69 205 LEU A O 1
ATOM 1599 N N . LEU A 1 206 ? -20.891 20.614 28.424 1.00 71.12 206 LEU A N 1
ATOM 1600 C CA . LEU A 1 206 ? -21.673 21.122 29.554 1.00 71.12 206 LEU A CA 1
ATOM 1601 C C . LEU A 1 206 ? -20.825 21.264 30.823 1.00 71.12 206 LEU A C 1
ATOM 1603 O O . LEU A 1 206 ? -20.876 22.304 31.473 1.00 71.12 206 LEU A O 1
ATOM 1607 N N . GLY A 1 207 ? -19.993 20.269 31.150 1.00 68.06 207 GLY A N 1
ATOM 1608 C CA . GLY A 1 207 ? -19.085 20.353 32.299 1.00 68.06 207 GLY A CA 1
ATOM 1609 C C . GLY A 1 207 ? -18.021 21.453 32.168 1.00 68.06 207 GLY A C 1
ATOM 1610 O O . GLY A 1 207 ? -17.659 22.086 33.160 1.00 68.06 207 GLY A O 1
ATOM 1611 N N . LEU A 1 208 ? -17.527 21.716 30.954 1.00 67.38 208 LEU A N 1
ATOM 1612 C CA . LEU A 1 208 ? -16.570 22.795 30.687 1.00 67.38 208 LEU A CA 1
ATOM 1613 C C . LEU A 1 208 ? -17.228 24.175 30.707 1.00 67.38 208 LEU A C 1
ATOM 1615 O O . LEU A 1 208 ? -16.670 25.085 31.317 1.00 67.38 208 LEU A O 1
ATOM 1619 N N . THR A 1 209 ? -18.407 24.323 30.099 1.00 65.81 209 THR A N 1
ATOM 1620 C CA . THR A 1 209 ? -19.203 25.553 30.164 1.00 65.81 209 THR A CA 1
ATOM 1621 C C . THR A 1 209 ? -19.522 25.882 31.615 1.00 65.81 209 THR A C 1
ATOM 1623 O O . THR A 1 209 ? -19.257 26.993 32.045 1.00 65.81 209 THR A O 1
ATOM 1626 N N . GLN A 1 210 ? -19.968 24.902 32.404 1.00 68.25 210 GLN A N 1
ATOM 1627 C CA . GLN A 1 210 ? -20.294 25.095 33.816 1.00 68.25 210 GLN A CA 1
ATOM 1628 C C . GLN A 1 210 ? -19.069 25.488 34.662 1.00 68.25 210 GLN A C 1
ATOM 1630 O O . GLN A 1 210 ? -19.169 26.374 35.508 1.00 68.25 210 GLN A O 1
ATOM 1635 N N . ASN A 1 211 ? -17.898 24.894 34.404 1.00 67.75 211 ASN A N 1
ATOM 1636 C CA . ASN A 1 211 ? -16.644 25.309 35.044 1.00 67.75 211 ASN A CA 1
ATOM 1637 C C . ASN A 1 211 ? -16.211 26.724 34.632 1.00 67.75 211 ASN A C 1
ATOM 1639 O O . ASN A 1 211 ? -15.641 27.445 35.449 1.00 67.75 211 ASN A O 1
ATOM 1643 N N . PHE A 1 212 ? -16.470 27.126 33.386 1.00 65.25 212 PHE A N 1
ATOM 1644 C CA . PHE A 1 212 ? -16.152 28.465 32.898 1.00 65.25 212 PHE A CA 1
ATOM 1645 C C . PHE A 1 212 ? -17.095 29.515 33.492 1.00 65.25 212 PHE A C 1
ATOM 1647 O O . PHE A 1 212 ? -16.610 30.504 34.020 1.00 65.25 212 PHE A O 1
ATOM 1654 N N . THR A 1 213 ? -18.410 29.269 33.523 1.00 63.59 213 THR A N 1
ATOM 1655 C CA . THR A 1 213 ? -19.385 30.164 34.173 1.00 63.59 213 THR A CA 1
ATOM 1656 C C . THR A 1 213 ? -19.113 30.305 35.671 1.00 63.59 213 THR A C 1
ATOM 1658 O O . THR A 1 213 ? -19.280 31.382 36.228 1.00 63.59 213 THR A O 1
ATOM 1661 N N . TYR A 1 214 ? -18.651 29.238 36.335 1.00 59.06 214 TYR A N 1
ATOM 1662 C CA . TYR A 1 214 ? -18.216 29.311 37.731 1.00 59.06 214 TYR A CA 1
ATOM 1663 C C . TYR A 1 214 ? -16.981 30.209 37.905 1.00 59.06 214 TYR A C 1
ATOM 1665 O O . TYR A 1 214 ? -16.948 31.013 38.831 1.00 59.06 214 TYR A O 1
ATOM 1673 N N . LEU A 1 215 ? -15.989 30.115 37.012 1.00 59.34 215 LEU A N 1
ATOM 1674 C CA . LEU A 1 215 ? -14.811 30.991 37.030 1.00 59.34 215 LEU A CA 1
ATOM 1675 C C . LEU A 1 215 ? -15.158 32.452 36.701 1.00 59.34 215 LEU A C 1
ATOM 1677 O O . LEU A 1 215 ? -14.595 33.345 37.321 1.00 59.34 215 LEU A O 1
ATOM 1681 N N . ASP A 1 216 ? -16.102 32.680 35.789 1.00 56.06 216 ASP A N 1
ATOM 1682 C CA . ASP A 1 216 ? -16.584 34.011 35.394 1.00 56.06 216 ASP A CA 1
ATOM 1683 C C . ASP A 1 216 ? -17.405 34.664 36.522 1.00 56.06 216 ASP A C 1
ATOM 1685 O O . ASP A 1 216 ? -17.212 35.826 36.853 1.00 56.06 216 ASP A O 1
ATOM 1689 N N . SER A 1 217 ? -18.220 33.880 37.241 1.00 57.62 217 SER A N 1
ATOM 1690 C CA . SER A 1 217 ? -18.971 34.356 38.418 1.00 57.62 217 SER A CA 1
ATOM 1691 C C . SER A 1 217 ? -18.096 34.726 39.626 1.00 57.62 217 SER A C 1
ATOM 1693 O O . SER A 1 217 ? -18.581 35.323 40.586 1.00 57.62 217 SER A O 1
ATOM 1695 N N . VAL A 1 218 ? -16.813 34.350 39.603 1.00 57.28 218 VAL A N 1
ATOM 1696 C CA . VAL A 1 218 ? -15.820 34.741 40.615 1.00 57.28 218 VAL A CA 1
ATOM 1697 C C . VAL A 1 218 ? -15.116 36.050 40.226 1.00 57.28 218 VAL A C 1
ATOM 1699 O O . VAL A 1 218 ? -14.499 36.671 41.090 1.00 57.28 218 VAL A O 1
ATOM 1702 N N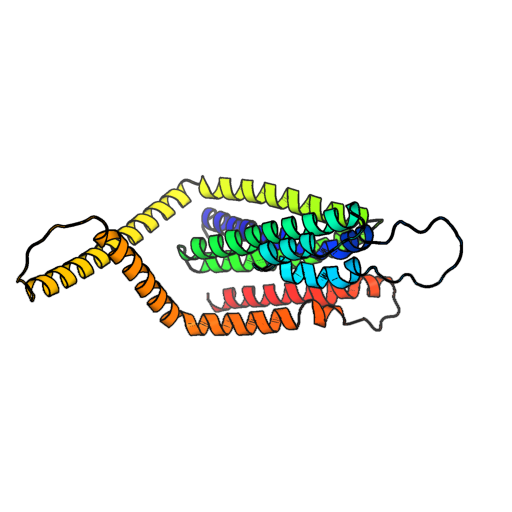 . ASP A 1 219 ? -15.257 36.510 38.979 1.00 51.34 219 ASP A N 1
ATOM 1703 C CA . ASP A 1 219 ? -14.576 37.689 38.431 1.00 51.34 219 ASP A CA 1
ATOM 1704 C C . ASP A 1 219 ? -15.575 38.674 37.795 1.00 51.34 219 ASP A C 1
ATOM 1706 O O . ASP A 1 219 ? -15.389 39.169 36.687 1.00 51.34 219 ASP A O 1
ATOM 1710 N N . ASP A 1 220 ? -16.677 38.959 38.493 1.00 46.62 220 ASP A N 1
ATOM 1711 C CA . ASP A 1 220 ? -17.723 39.832 37.961 1.00 46.62 220 ASP A CA 1
ATOM 1712 C C . ASP A 1 220 ? -17.490 41.302 38.358 1.00 46.62 220 ASP A C 1
ATOM 1714 O O . ASP A 1 220 ? -17.972 41.804 39.379 1.00 46.62 220 ASP A O 1
ATOM 1718 N N . SER A 1 221 ? -16.727 42.010 37.519 1.00 41.09 221 SER A N 1
ATOM 1719 C CA . SER A 1 221 ? -16.875 43.457 37.345 1.00 41.09 221 SER A CA 1
ATOM 1720 C C . SER A 1 221 ? -16.488 43.931 35.937 1.00 41.09 221 SER A C 1
ATOM 1722 O O . SER A 1 221 ? -15.572 44.740 35.820 1.00 41.09 221 SER A O 1
ATOM 1724 N N . PHE A 1 222 ? -17.171 43.474 34.877 1.00 39.34 222 PHE A N 1
ATOM 1725 C CA . PHE A 1 222 ? -17.501 44.315 33.705 1.00 39.34 222 PHE A CA 1
ATOM 1726 C C . PHE A 1 222 ? -18.415 43.588 32.696 1.00 39.34 222 PHE A C 1
ATOM 1728 O O . PHE A 1 222 ? -18.025 42.582 32.113 1.00 39.34 222 PHE A O 1
ATOM 1735 N N . GLU A 1 223 ? -19.602 44.143 32.422 1.00 49.00 223 GLU A N 1
ATOM 1736 C CA . GLU A 1 223 ? -20.497 43.694 31.342 1.00 49.00 223 GLU A CA 1
ATOM 1737 C C . GLU A 1 223 ? -19.901 43.938 29.942 1.00 49.00 223 GLU A C 1
ATOM 1739 O O . GLU A 1 223 ? -19.301 44.985 29.682 1.00 49.00 223 GLU A O 1
ATOM 1744 N N . GLY A 1 224 ? -20.207 43.049 28.985 1.00 38.25 224 GLY A N 1
ATOM 1745 C CA . GLY A 1 224 ? -20.200 43.425 27.568 1.00 38.25 224 GLY A CA 1
ATOM 1746 C C . GLY A 1 224 ? -20.204 42.289 26.539 1.00 38.25 224 GLY A C 1
ATOM 1747 O O . GLY A 1 224 ? -19.146 41.869 26.089 1.00 38.25 224 GLY A O 1
ATOM 1748 N N . GLY A 1 225 ? -21.398 41.917 26.060 1.00 39.50 225 GLY A N 1
ATOM 1749 C CA . GLY A 1 225 ? -21.658 41.487 24.675 1.00 39.50 225 GLY A CA 1
ATOM 1750 C C . GLY A 1 225 ? -21.111 40.127 24.218 1.00 39.50 225 GLY A C 1
ATOM 1751 O O . GLY A 1 225 ? -20.009 40.031 23.676 1.00 39.50 225 GLY A O 1
ATOM 1752 N N . GLU A 1 226 ? -21.946 39.088 24.296 1.00 43.19 226 GLU A N 1
ATOM 1753 C CA . GLU A 1 226 ? -21.682 37.788 23.670 1.00 43.19 226 GLU A CA 1
ATOM 1754 C C . GLU A 1 226 ? -21.516 37.920 22.147 1.00 43.19 226 GLU A C 1
ATOM 1756 O O . GLU A 1 226 ? -22.385 38.427 21.435 1.00 43.19 226 GLU A O 1
ATOM 1761 N N . SER A 1 227 ? -20.385 37.437 21.628 1.00 43.53 227 SER A N 1
ATOM 1762 C CA . SER A 1 227 ? -20.101 37.370 20.194 1.00 43.53 227 SER A CA 1
ATOM 1763 C C . SER A 1 227 ? -19.789 35.926 19.762 1.00 43.53 227 SER A C 1
ATOM 1765 O O . SER A 1 227 ? -19.133 35.180 20.494 1.00 43.53 227 SER A O 1
ATOM 1767 N N . PRO A 1 228 ? -20.207 35.504 18.547 1.00 50.31 228 PRO A N 1
ATOM 1768 C CA . PRO A 1 228 ? -20.133 34.113 18.067 1.00 50.31 228 PRO A CA 1
ATOM 1769 C C . PRO A 1 228 ? -18.705 33.579 17.845 1.00 50.31 228 PRO A C 1
ATOM 1771 O O . PRO A 1 228 ? -18.515 32.437 17.435 1.00 50.31 228 PRO A O 1
ATOM 1774 N N . LEU A 1 229 ? -17.678 34.388 18.115 1.00 46.03 229 LEU A N 1
ATOM 1775 C CA . LEU A 1 229 ? -16.276 33.98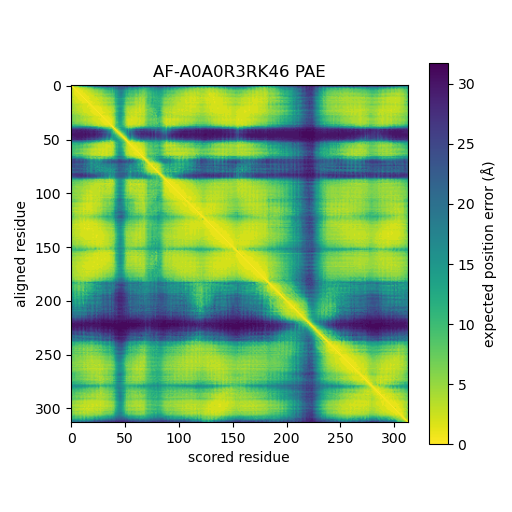2 18.054 1.00 46.03 229 LEU A CA 1
ATOM 1776 C C . LEU A 1 229 ? -15.872 33.103 19.253 1.00 46.03 229 LEU A C 1
ATOM 1778 O O . LEU A 1 229 ? -14.920 32.326 19.151 1.00 46.03 229 LEU A O 1
ATOM 1782 N N . HIS A 1 230 ? -16.601 33.200 20.372 1.00 50.31 230 HIS A N 1
ATOM 1783 C CA . HIS A 1 230 ? -16.288 32.471 21.599 1.00 50.31 230 HIS A CA 1
ATOM 1784 C C . HIS A 1 230 ? -16.519 30.959 21.438 1.00 50.31 230 HIS A C 1
ATOM 1786 O O . HIS A 1 230 ? -15.626 30.177 21.763 1.00 50.31 230 HIS A O 1
ATOM 1792 N N . SER A 1 231 ? -17.623 30.535 20.812 1.00 47.91 231 SER A N 1
ATOM 1793 C CA . SER A 1 231 ? -17.938 29.112 20.590 1.00 47.91 231 SER A CA 1
ATOM 1794 C C . SER A 1 231 ? -16.900 28.398 19.711 1.00 47.91 231 SER A C 1
ATOM 1796 O O . SER A 1 231 ? -16.402 27.338 20.086 1.00 47.91 231 SER A O 1
ATOM 1798 N N . ARG A 1 232 ? -16.468 29.018 18.602 1.00 48.28 232 ARG A N 1
ATOM 1799 C CA . ARG A 1 232 ? -15.425 28.466 17.712 1.00 48.28 232 ARG A CA 1
ATOM 1800 C C . ARG A 1 232 ? -14.056 28.386 18.394 1.00 48.28 232 ARG A C 1
ATOM 1802 O O . ARG A 1 232 ? -13.270 27.472 18.127 1.00 48.28 232 ARG A O 1
ATOM 1809 N N . SER A 1 233 ? -13.756 29.341 19.276 1.00 51.41 233 SER A N 1
ATOM 1810 C CA . SER A 1 233 ? -12.515 29.342 20.056 1.00 51.41 233 SER A CA 1
ATOM 1811 C C . SER A 1 233 ? -12.498 28.233 21.115 1.00 51.41 233 SER A C 1
ATOM 1813 O O . SER A 1 233 ? -11.466 27.584 21.284 1.00 51.41 233 SER A O 1
ATOM 1815 N N . VAL A 1 234 ? -13.642 27.959 21.755 1.00 57.88 234 VAL A N 1
ATOM 1816 C CA . VAL A 1 234 ? -13.831 26.879 22.736 1.00 57.88 234 VAL A CA 1
ATOM 1817 C C . VAL A 1 234 ? -13.722 25.510 22.065 1.00 57.88 234 VAL A C 1
ATOM 1819 O O . VAL A 1 234 ? -12.978 24.657 22.547 1.00 57.88 234 VAL A O 1
ATOM 1822 N N . GLU A 1 235 ? -14.358 25.325 20.907 1.00 58.19 235 GLU A N 1
ATOM 1823 C CA . GLU A 1 235 ? -14.286 24.086 20.125 1.00 58.19 235 GLU A CA 1
ATOM 1824 C C . GLU A 1 235 ? -12.842 23.778 19.685 1.00 58.19 235 GLU A C 1
ATOM 1826 O O . GLU A 1 235 ? -12.329 22.681 19.909 1.00 58.19 235 GLU A O 1
ATOM 1831 N N . THR A 1 236 ? -12.117 24.781 19.174 1.00 58.91 236 THR A N 1
ATOM 1832 C CA . THR A 1 236 ? -10.712 24.614 18.750 1.00 58.91 236 THR A CA 1
ATOM 1833 C C . THR A 1 236 ? -9.781 24.295 19.931 1.00 58.91 236 THR A C 1
ATOM 1835 O O . THR A 1 236 ? -8.873 23.469 19.807 1.00 58.91 236 THR A O 1
ATOM 1838 N N . ARG A 1 237 ? -10.004 24.916 21.102 1.00 59.31 237 ARG A N 1
ATOM 1839 C CA . ARG A 1 237 ? -9.236 24.634 22.332 1.00 59.31 237 ARG A CA 1
ATOM 1840 C C . ARG A 1 237 ? -9.540 23.241 22.889 1.00 59.31 237 ARG A C 1
ATOM 1842 O O . ARG A 1 237 ? -8.620 22.582 23.370 1.00 59.31 237 ARG A O 1
ATOM 1849 N N . SER A 1 238 ? -10.790 22.784 22.788 1.00 70.38 238 SER A N 1
ATOM 1850 C CA . SER A 1 238 ? -11.199 21.424 23.157 1.00 70.38 238 SER A CA 1
ATOM 1851 C C . SER A 1 238 ? -10.474 20.385 22.307 1.00 70.38 238 SER A C 1
ATOM 1853 O O . SER A 1 238 ? -9.793 19.523 22.858 1.00 70.38 238 SER A O 1
ATOM 1855 N N . LEU A 1 239 ? -10.507 20.529 20.977 1.00 75.19 239 LEU A N 1
ATOM 1856 C CA . LEU A 1 239 ? -9.876 19.578 20.056 1.00 75.19 239 LEU A CA 1
ATOM 1857 C C . LEU A 1 239 ? -8.363 19.450 20.282 1.00 75.19 239 LEU A C 1
ATOM 1859 O O . LEU A 1 239 ? -7.825 18.344 20.236 1.00 75.19 239 LEU A O 1
ATOM 1863 N N . TRP A 1 240 ? -7.667 20.556 20.567 1.00 75.75 240 TRP A N 1
ATOM 1864 C CA . TRP A 1 240 ? -6.236 20.522 20.888 1.00 75.75 240 TRP A CA 1
ATOM 1865 C C . TRP A 1 240 ? -5.950 19.799 22.210 1.00 75.75 240 TRP A C 1
ATOM 1867 O O . TRP A 1 240 ? -5.015 19.000 22.300 1.00 75.75 240 TRP A O 1
ATOM 1877 N N . ASN A 1 241 ? -6.766 20.046 23.236 1.00 79.56 241 ASN A N 1
ATOM 1878 C CA . ASN A 1 241 ? -6.624 19.390 24.533 1.00 79.56 241 ASN A 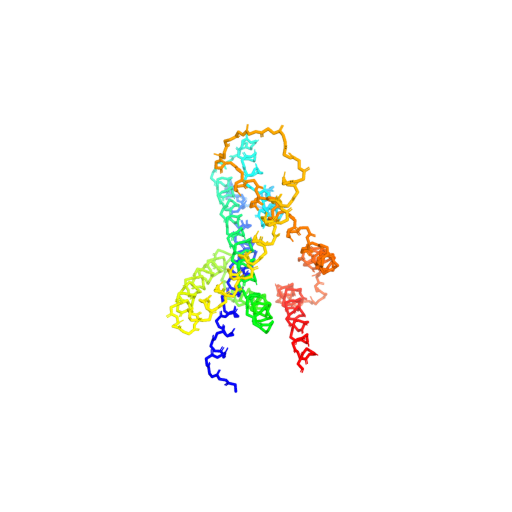CA 1
ATOM 1879 C C . ASN A 1 241 ? -6.910 17.884 24.442 1.00 79.56 241 ASN A C 1
ATOM 1881 O O . ASN A 1 241 ? -6.152 17.086 25.004 1.00 79.56 241 ASN A O 1
ATOM 1885 N N . ASP A 1 242 ? -7.934 17.494 23.683 1.00 80.44 242 ASP A N 1
ATOM 1886 C CA . ASP A 1 242 ? -8.260 16.097 23.397 1.00 80.44 242 ASP A CA 1
ATOM 1887 C C . ASP A 1 242 ? -7.137 15.424 22.595 1.00 80.44 242 ASP A C 1
ATOM 1889 O O . ASP A 1 242 ? -6.660 14.353 22.977 1.00 80.44 242 ASP A O 1
ATOM 1893 N N . ALA A 1 243 ? -6.620 16.081 21.550 1.00 82.44 243 ALA A N 1
ATOM 1894 C CA . ALA A 1 243 ? -5.480 15.588 20.776 1.00 82.44 243 ALA A CA 1
ATOM 1895 C C . ALA A 1 243 ? -4.236 15.394 21.656 1.00 82.44 243 ALA A C 1
ATOM 1897 O O . ALA A 1 243 ? -3.561 14.364 21.577 1.00 82.44 243 ALA A O 1
ATOM 1898 N N . GLN A 1 244 ? -3.956 16.338 22.558 1.00 84.94 244 GLN A N 1
ATOM 1899 C CA . GLN A 1 244 ? -2.850 16.232 23.504 1.00 84.94 244 GLN A CA 1
ATOM 1900 C C . GLN A 1 244 ? -3.057 15.073 24.492 1.00 84.94 244 GLN A C 1
ATOM 1902 O O . GLN A 1 244 ? -2.095 14.400 24.876 1.00 84.94 244 GLN A O 1
ATOM 1907 N N . GLN A 1 245 ? -4.297 14.819 24.914 1.00 87.50 245 GLN A N 1
ATOM 1908 C CA . GLN A 1 245 ? -4.621 13.691 25.781 1.00 87.50 245 GLN A CA 1
ATOM 1909 C C . GLN A 1 245 ? -4.436 12.353 25.057 1.00 87.50 245 GLN A C 1
ATOM 1911 O O . GLN A 1 245 ? -3.841 11.435 25.627 1.00 87.50 245 GLN A O 1
ATOM 1916 N N . VAL A 1 246 ? -4.894 12.249 23.806 1.00 87.75 246 VAL A N 1
ATOM 1917 C CA . VAL A 1 246 ? -4.686 11.069 22.957 1.00 87.75 246 VAL A CA 1
ATOM 1918 C C . VAL A 1 246 ? -3.194 10.827 22.769 1.00 87.75 246 VAL A C 1
ATOM 1920 O O . VAL A 1 246 ? -2.726 9.739 23.090 1.00 87.75 246 VAL A O 1
ATOM 1923 N N . TRP A 1 247 ? -2.427 11.852 22.386 1.00 88.44 247 TRP A N 1
ATOM 1924 C CA . TRP A 1 247 ? -0.974 11.760 22.227 1.00 88.44 247 TRP A CA 1
ATOM 1925 C C . TRP A 1 247 ? -0.283 11.230 23.485 1.00 88.44 247 TRP A C 1
ATOM 1927 O O . TRP A 1 247 ? 0.535 10.315 23.418 1.00 88.44 247 TRP A O 1
ATOM 1937 N N . LYS A 1 248 ? -0.636 11.747 24.669 1.00 91.75 248 LYS A N 1
ATOM 1938 C CA . LYS A 1 248 ? -0.056 11.267 25.934 1.00 91.75 248 LYS A CA 1
ATOM 1939 C C . LYS A 1 248 ? -0.323 9.778 26.177 1.00 91.75 248 LYS A C 1
ATOM 1941 O O . LYS A 1 248 ? 0.540 9.122 26.763 1.00 91.75 248 LYS A O 1
ATOM 1946 N N . LYS A 1 249 ? -1.477 9.265 25.735 1.00 90.19 249 LYS A N 1
ATOM 1947 C CA . LYS A 1 249 ? -1.868 7.855 25.865 1.00 90.19 249 LYS A CA 1
ATOM 1948 C C . LYS A 1 249 ? -1.243 6.955 24.798 1.00 90.19 249 LYS A C 1
ATOM 1950 O O . LYS A 1 249 ? -0.925 5.822 25.129 1.00 90.19 249 LYS A O 1
ATOM 1955 N N . THR A 1 250 ? -1.055 7.445 23.571 1.00 90.38 250 THR A N 1
ATOM 1956 C CA . THR A 1 250 ? -0.623 6.637 22.413 1.00 90.38 250 THR A CA 1
ATOM 1957 C C . THR A 1 250 ? 0.831 6.853 21.995 1.00 90.38 250 THR A C 1
ATOM 1959 O O . THR A 1 250 ? 1.315 6.196 21.076 1.00 90.38 250 THR A O 1
ATOM 1962 N N . LYS A 1 251 ? 1.570 7.756 22.656 1.00 92.06 251 LYS A N 1
ATOM 1963 C CA . LYS A 1 251 ? 2.963 8.087 22.299 1.00 92.06 251 LYS A CA 1
ATOM 1964 C C . LYS A 1 251 ? 3.890 6.873 22.233 1.00 92.06 251 LYS A C 1
ATOM 1966 O O . LYS A 1 251 ? 4.822 6.864 21.437 1.00 92.06 251 LYS A O 1
ATOM 1971 N N . ARG A 1 252 ? 3.682 5.864 23.082 1.00 92.31 252 ARG A N 1
ATOM 1972 C CA . ARG A 1 252 ? 4.554 4.683 23.147 1.00 92.31 252 ARG A CA 1
ATOM 1973 C C . ARG A 1 252 ? 4.311 3.779 21.943 1.00 92.31 252 ARG A C 1
ATOM 1975 O O . ARG A 1 252 ? 5.259 3.318 21.320 1.00 92.31 252 ARG A O 1
ATOM 1982 N N . GLU A 1 253 ? 3.048 3.571 21.610 1.00 90.44 253 GLU A N 1
ATOM 1983 C CA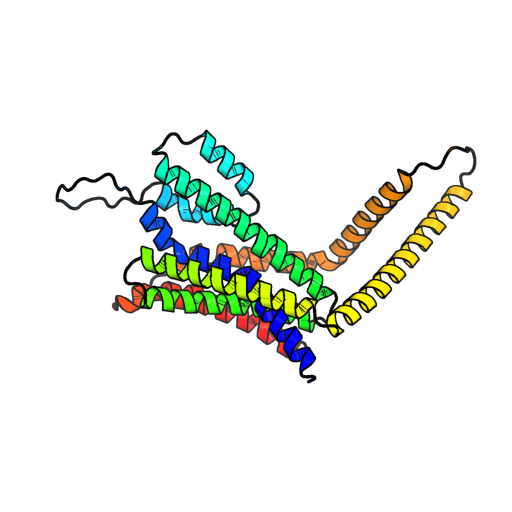 . GLU A 1 253 ? 2.582 2.798 20.466 1.00 90.44 253 GLU A CA 1
ATOM 1984 C C . GLU A 1 253 ? 2.991 3.496 19.160 1.00 90.44 253 GLU A C 1
ATOM 1986 O O . GLU A 1 253 ? 3.452 2.843 18.226 1.00 90.44 253 GLU A O 1
ATOM 1991 N N . TRP A 1 254 ? 2.935 4.832 19.131 1.00 90.06 254 TRP A N 1
ATOM 1992 C CA . TRP A 1 254 ? 3.428 5.647 18.022 1.00 90.06 254 TRP A CA 1
ATOM 1993 C C . TRP A 1 254 ? 4.932 5.453 17.792 1.00 90.06 254 TRP A C 1
ATOM 1995 O O . TRP A 1 254 ? 5.345 5.165 16.671 1.00 90.06 254 TRP A O 1
ATOM 2005 N N . TRP A 1 255 ? 5.749 5.522 18.851 1.00 92.88 255 TRP A N 1
ATOM 2006 C CA . TRP A 1 255 ? 7.191 5.268 18.752 1.00 92.88 255 TRP A CA 1
ATOM 2007 C C . TRP A 1 255 ? 7.520 3.836 18.330 1.00 92.88 255 TRP A C 1
ATOM 2009 O O . TRP A 1 255 ? 8.416 3.636 17.512 1.00 92.88 255 TRP A O 1
ATOM 2019 N N . ALA A 1 256 ? 6.791 2.843 18.843 1.00 92.81 256 ALA A N 1
ATOM 2020 C CA . ALA A 1 256 ? 6.964 1.456 18.426 1.00 92.81 256 ALA A CA 1
ATOM 2021 C C . ALA A 1 256 ? 6.667 1.285 16.926 1.00 92.81 256 ALA A C 1
ATOM 2023 O O . ALA A 1 256 ? 7.480 0.716 16.198 1.00 92.81 256 ALA A O 1
ATOM 2024 N N . CYS A 1 257 ? 5.548 1.841 16.452 1.00 89.44 257 CYS A N 1
ATOM 2025 C CA . CYS A 1 257 ? 5.178 1.821 15.039 1.00 89.44 257 CYS A CA 1
ATOM 2026 C C . CYS A 1 257 ? 6.221 2.541 14.170 1.00 89.44 257 CYS A C 1
ATOM 2028 O O . CYS A 1 257 ? 6.638 2.010 13.142 1.00 89.44 257 CYS A O 1
ATOM 2030 N N . PHE A 1 258 ? 6.708 3.702 14.619 1.00 91.56 258 PHE A N 1
ATOM 2031 C CA . PHE A 1 258 ? 7.753 4.454 13.929 1.00 91.56 258 PHE A CA 1
ATOM 2032 C C . PHE A 1 258 ? 9.035 3.634 13.762 1.00 91.56 258 PHE A C 1
ATOM 2034 O O . PHE A 1 258 ? 9.543 3.539 12.652 1.00 91.56 258 PHE A O 1
ATOM 2041 N N . ILE A 1 259 ? 9.543 3.006 14.829 1.00 93.81 259 ILE A N 1
ATOM 2042 C CA . ILE A 1 259 ? 10.778 2.207 14.769 1.00 93.81 259 ILE A CA 1
ATOM 2043 C C . ILE A 1 259 ? 10.613 1.017 13.815 1.00 93.81 259 ILE A C 1
ATOM 2045 O O . ILE A 1 259 ? 11.503 0.755 13.005 1.00 93.81 259 ILE A O 1
ATOM 2049 N N . VAL A 1 260 ? 9.471 0.324 13.879 1.00 92.06 260 VAL A N 1
ATOM 2050 C CA . VAL A 1 260 ? 9.174 -0.819 13.002 1.00 92.06 260 VAL A CA 1
ATOM 2051 C C . VAL A 1 260 ? 9.109 -0.380 11.541 1.00 92.06 260 VAL A C 1
ATOM 2053 O O . VAL A 1 260 ? 9.776 -0.979 10.698 1.00 92.06 260 VAL A O 1
ATOM 2056 N N . LEU A 1 261 ? 8.358 0.678 11.228 1.00 88.75 261 LEU A N 1
ATOM 2057 C CA . LEU A 1 261 ? 8.232 1.184 9.860 1.00 88.75 261 LEU A CA 1
ATOM 2058 C C . LEU A 1 261 ? 9.554 1.749 9.333 1.00 88.75 261 LEU A C 1
ATOM 2060 O O . LEU A 1 261 ? 9.918 1.474 8.195 1.00 88.75 261 LEU A O 1
ATOM 2064 N N . PHE A 1 262 ? 10.301 2.480 10.160 1.00 90.06 262 PHE A N 1
ATOM 2065 C CA . PHE A 1 262 ? 11.598 3.043 9.791 1.00 90.06 262 PHE A CA 1
ATOM 2066 C C . PHE A 1 262 ? 12.610 1.948 9.447 1.00 90.06 262 PHE A C 1
ATOM 2068 O O . PHE A 1 262 ? 13.209 1.977 8.373 1.00 90.06 262 PHE A O 1
ATOM 2075 N N . GLY A 1 263 ? 12.753 0.940 10.315 1.00 91.44 263 GLY A N 1
ATOM 2076 C CA . GLY A 1 263 ? 13.619 -0.207 10.039 1.00 91.44 263 GLY A CA 1
ATOM 2077 C C . GLY A 1 263 ? 13.182 -0.975 8.790 1.00 91.44 263 GLY A C 1
ATOM 2078 O O . GLY A 1 263 ? 14.021 -1.370 7.981 1.00 91.44 263 GLY A O 1
ATOM 2079 N N . THR A 1 264 ? 11.869 -1.123 8.597 1.00 91.62 264 THR A N 1
ATOM 2080 C CA . THR A 1 264 ? 11.291 -1.810 7.436 1.00 91.62 264 THR A CA 1
ATOM 2081 C C . THR A 1 264 ? 11.616 -1.091 6.131 1.00 91.62 264 THR A C 1
ATOM 2083 O O . THR A 1 264 ? 12.138 -1.728 5.226 1.00 91.62 264 THR A O 1
ATOM 2086 N N . VAL A 1 265 ? 11.366 0.218 6.033 1.00 86.94 265 VAL A N 1
ATOM 2087 C CA . VAL A 1 265 ? 11.577 0.995 4.795 1.00 86.94 265 VAL A CA 1
ATOM 2088 C C . VAL A 1 265 ? 13.065 1.138 4.450 1.00 86.94 265 VAL A C 1
ATOM 2090 O O . VAL A 1 265 ? 13.419 1.207 3.277 1.00 86.94 265 VAL A O 1
ATOM 2093 N N . ILE A 1 266 ? 13.957 1.138 5.449 1.00 87.75 266 ILE A N 1
ATOM 2094 C CA . ILE A 1 266 ? 15.408 1.105 5.203 1.00 87.75 266 ILE A CA 1
ATOM 2095 C C . ILE A 1 266 ? 15.829 -0.238 4.604 1.00 87.75 266 ILE A C 1
ATOM 2097 O O . ILE A 1 266 ? 16.609 -0.275 3.654 1.00 87.75 266 ILE A O 1
ATOM 2101 N N . ALA A 1 267 ? 15.339 -1.347 5.160 1.00 88.88 267 ALA A N 1
ATOM 2102 C CA . ALA A 1 267 ? 15.731 -2.682 4.722 1.00 88.88 267 ALA A CA 1
ATOM 2103 C C . ALA A 1 267 ? 15.043 -3.110 3.411 1.00 88.88 267 ALA A C 1
ATOM 2105 O O . ALA A 1 267 ? 15.658 -3.776 2.575 1.00 88.88 267 ALA A O 1
ATOM 2106 N N . PHE A 1 268 ? 13.779 -2.733 3.218 1.00 88.06 268 PHE A N 1
ATOM 2107 C CA . PHE A 1 268 ? 12.915 -3.218 2.148 1.00 88.06 268 PHE A CA 1
ATOM 2108 C C . PHE A 1 268 ? 12.185 -2.064 1.429 1.00 88.06 268 PHE A C 1
ATOM 2110 O O . PHE A 1 268 ? 11.605 -1.207 2.093 1.00 88.06 268 PHE A O 1
ATOM 2117 N N . PRO A 1 269 ? 12.131 -2.058 0.080 1.00 83.31 269 PRO A N 1
ATOM 2118 C CA . PRO A 1 269 ? 12.724 -3.048 -0.821 1.00 83.31 269 PRO A CA 1
ATOM 2119 C C . PRO A 1 269 ? 14.199 -2.772 -1.154 1.00 83.31 269 PRO A C 1
ATOM 2121 O O . PRO A 1 269 ? 14.916 -3.723 -1.447 1.00 83.31 269 PRO A O 1
ATOM 2124 N N . ALA A 1 270 ? 14.668 -1.523 -1.050 1.00 81.88 270 ALA A N 1
ATOM 2125 C CA . ALA A 1 270 ? 15.911 -1.049 -1.671 1.00 81.88 270 ALA A CA 1
ATOM 2126 C C . ALA A 1 270 ? 17.178 -1.851 -1.317 1.00 81.88 270 ALA A C 1
ATOM 2128 O O . ALA A 1 270 ? 17.945 -2.195 -2.214 1.00 81.88 270 ALA A O 1
ATOM 2129 N N . LEU A 1 271 ? 17.415 -2.171 -0.037 1.00 85.88 271 LEU A N 1
ATOM 2130 C CA . LEU A 1 271 ? 18.579 -2.981 0.349 1.00 85.88 271 LEU A CA 1
ATOM 2131 C C . LEU A 1 271 ? 18.364 -4.462 0.031 1.00 85.88 271 LEU A C 1
ATOM 2133 O O . LEU A 1 271 ? 19.264 -5.132 -0.473 1.00 85.88 271 LEU A O 1
ATOM 2137 N N . SER A 1 272 ? 17.166 -4.978 0.306 1.00 86.88 272 SER A N 1
ATOM 2138 C CA . SER A 1 272 ? 16.845 -6.389 0.093 1.00 86.88 272 SER A CA 1
ATOM 2139 C C . SER A 1 272 ? 16.889 -6.806 -1.381 1.00 86.88 272 SER A C 1
ATOM 2141 O O . SER A 1 272 ? 17.400 -7.881 -1.683 1.00 86.88 272 SER A O 1
ATOM 2143 N N . SER A 1 273 ? 16.428 -5.962 -2.309 1.00 85.50 273 SER A N 1
ATOM 2144 C CA . SER A 1 273 ? 16.338 -6.287 -3.737 1.00 85.50 273 SER A CA 1
ATOM 2145 C C . SER A 1 273 ? 17.696 -6.313 -4.442 1.00 85.50 273 SER A C 1
ATOM 2147 O O . SER A 1 273 ? 17.786 -6.814 -5.561 1.00 85.50 273 SER A O 1
ATOM 2149 N N . LEU A 1 274 ? 18.753 -5.800 -3.799 1.00 86.50 274 LEU A N 1
ATOM 2150 C CA . LEU A 1 274 ? 20.137 -5.897 -4.278 1.00 86.50 274 LEU A CA 1
ATOM 2151 C C . LEU A 1 274 ? 20.724 -7.302 -4.089 1.00 86.50 274 LEU A C 1
ATOM 2153 O O . LEU A 1 274 ? 21.749 -7.626 -4.691 1.00 86.50 274 LEU A O 1
ATOM 2157 N N . VAL A 1 275 ? 20.104 -8.142 -3.253 1.00 88.62 275 VAL A N 1
ATOM 2158 C CA . VAL A 1 275 ? 20.568 -9.510 -3.017 1.00 88.62 275 VAL A CA 1
ATOM 2159 C C . VAL A 1 275 ? 20.365 -10.342 -4.283 1.00 88.62 275 VAL A C 1
ATOM 2161 O O . VAL A 1 275 ? 19.263 -10.448 -4.817 1.00 88.62 275 VAL A O 1
ATOM 2164 N N . GLN A 1 276 ? 21.437 -10.982 -4.747 1.00 85.62 276 GLN A N 1
ATOM 2165 C CA . GLN A 1 276 ? 21.423 -11.831 -5.936 1.00 85.62 276 GLN A CA 1
ATOM 2166 C C . GLN A 1 276 ? 21.614 -13.303 -5.574 1.00 85.62 276 GLN A C 1
ATOM 2168 O O . GLN A 1 276 ? 22.321 -13.655 -4.629 1.00 85.62 276 GLN A O 1
ATOM 2173 N N . THR A 1 277 ? 21.008 -14.186 -6.365 1.00 88.06 277 THR A N 1
ATOM 2174 C CA . THR A 1 277 ? 21.191 -15.631 -6.216 1.00 88.06 277 THR A CA 1
ATOM 2175 C C . THR A 1 277 ? 22.500 -16.108 -6.847 1.00 88.06 277 THR A C 1
ATOM 2177 O O . THR A 1 277 ? 22.869 -15.710 -7.953 1.00 88.06 277 THR A O 1
ATOM 2180 N N . 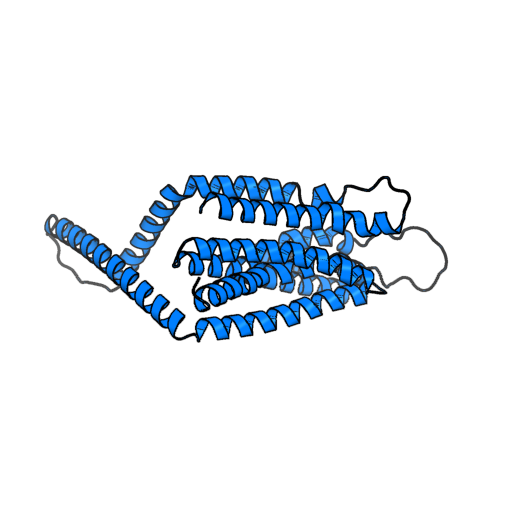THR A 1 278 ? 23.177 -17.034 -6.169 1.00 88.25 278 THR A N 1
ATOM 2181 C CA . THR A 1 278 ? 24.368 -17.733 -6.677 1.00 88.25 278 THR A CA 1
ATOM 2182 C C . THR A 1 278 ? 24.029 -18.881 -7.635 1.00 88.25 278 THR A C 1
ATOM 2184 O O . THR A 1 278 ? 24.928 -19.494 -8.215 1.00 88.25 278 THR A O 1
ATOM 2187 N N . ALA A 1 279 ? 22.742 -19.190 -7.834 1.00 86.62 279 ALA A N 1
ATOM 2188 C CA . ALA A 1 279 ? 22.317 -20.255 -8.731 1.00 86.62 279 ALA A CA 1
ATOM 2189 C C . ALA A 1 279 ? 22.654 -19.932 -10.197 1.00 86.62 279 ALA A C 1
ATOM 2191 O O . ALA A 1 279 ? 22.535 -18.797 -10.658 1.00 86.62 279 ALA A O 1
ATOM 2192 N N . LYS A 1 280 ? 23.021 -20.962 -10.968 1.00 85.25 280 LYS A N 1
ATOM 2193 C CA . LYS A 1 280 ? 23.344 -20.825 -12.400 1.00 85.25 280 LYS A CA 1
ATOM 2194 C C . LYS A 1 280 ? 22.108 -20.703 -13.301 1.00 85.25 280 LYS A C 1
ATOM 2196 O O . LYS A 1 280 ? 22.239 -20.314 -14.456 1.00 85.25 280 LYS A O 1
ATOM 2201 N N . ASN A 1 281 ? 20.920 -21.041 -12.797 1.00 88.94 281 ASN A N 1
ATOM 2202 C CA . ASN A 1 281 ? 19.687 -21.032 -13.579 1.00 88.94 281 ASN A CA 1
ATOM 2203 C C . ASN A 1 281 ? 19.212 -19.588 -13.843 1.00 88.94 281 ASN A C 1
ATOM 2205 O O . ASN A 1 281 ? 18.878 -18.860 -12.909 1.00 88.94 281 ASN A O 1
ATOM 2209 N N . LEU A 1 282 ? 19.162 -19.198 -15.122 1.00 83.69 282 LEU A N 1
ATOM 2210 C CA . LEU A 1 282 ? 18.713 -17.879 -15.589 1.00 83.69 282 LEU A CA 1
ATOM 2211 C C . LEU A 1 282 ? 17.256 -17.573 -15.220 1.00 83.69 282 LEU A C 1
ATOM 2213 O O . LEU A 1 282 ? 16.948 -16.446 -14.843 1.00 83.69 282 LEU A O 1
ATOM 2217 N N . VAL A 1 283 ? 16.380 -18.581 -15.261 1.00 84.94 283 VAL A N 1
ATOM 2218 C CA . VAL A 1 283 ? 14.976 -18.443 -14.849 1.00 84.94 283 VAL A CA 1
ATOM 2219 C C . VAL A 1 283 ? 14.918 -18.093 -13.367 1.00 84.94 283 VAL A C 1
ATOM 2221 O O . VAL A 1 283 ? 14.272 -17.123 -12.986 1.00 84.94 283 VAL A O 1
ATOM 2224 N N . TRP A 1 284 ? 15.663 -18.821 -12.528 1.00 86.56 284 TRP A N 1
ATOM 2225 C CA . TRP A 1 284 ? 15.704 -18.531 -11.095 1.00 86.56 284 TRP A CA 1
ATOM 2226 C C . TRP A 1 284 ? 16.249 -17.131 -10.813 1.00 86.56 284 TRP A C 1
ATOM 2228 O O . TRP A 1 284 ? 15.662 -16.418 -10.012 1.00 86.56 284 TRP A O 1
ATOM 2238 N N . LYS A 1 285 ? 17.300 -16.691 -11.519 1.00 83.69 285 LYS A N 1
ATOM 2239 C CA . LYS A 1 285 ? 17.817 -15.318 -11.397 1.00 83.69 285 LYS A CA 1
ATOM 2240 C C . LYS A 1 285 ? 16.753 -14.250 -11.678 1.00 83.69 285 LYS A C 1
ATOM 2242 O O . LYS A 1 285 ? 16.704 -13.272 -10.942 1.00 83.69 285 LYS A O 1
ATOM 2247 N N . SER A 1 286 ? 15.895 -14.454 -12.680 1.00 80.38 286 SER A N 1
ATOM 2248 C CA . SER A 1 286 ? 14.850 -13.487 -13.054 1.00 80.38 286 SER A CA 1
ATOM 2249 C C . SER A 1 286 ? 13.721 -13.376 -12.024 1.00 80.38 286 SER A C 1
ATOM 2251 O O . SER A 1 286 ? 13.161 -12.299 -11.856 1.00 80.38 286 SER A O 1
ATOM 2253 N N . TYR A 1 287 ? 13.384 -14.470 -11.334 1.00 84.12 287 TYR A N 1
ATOM 2254 C CA . TYR A 1 287 ? 12.289 -14.494 -10.351 1.00 84.12 287 TYR A CA 1
ATOM 2255 C C . TYR A 1 287 ? 12.763 -14.380 -8.899 1.00 84.12 287 TYR A C 1
ATOM 2257 O O . TYR A 1 287 ? 11.943 -14.211 -7.996 1.00 84.12 287 TYR A O 1
ATOM 2265 N N . PHE A 1 288 ? 14.074 -14.476 -8.658 1.00 86.94 288 PHE A N 1
ATOM 2266 C CA . PHE A 1 288 ? 14.637 -14.561 -7.315 1.00 86.94 288 PHE A CA 1
ATOM 2267 C C . PHE A 1 288 ? 14.237 -13.376 -6.440 1.00 86.94 288 PHE A C 1
ATOM 2269 O O . PHE A 1 288 ? 13.773 -13.596 -5.330 1.00 86.94 288 PHE A O 1
ATOM 2276 N N . SER A 1 289 ? 14.359 -12.143 -6.938 1.00 85.06 289 SER A N 1
ATOM 2277 C CA . SER A 1 289 ? 14.004 -10.951 -6.157 1.00 85.06 289 SER A CA 1
ATOM 2278 C C . SER A 1 289 ? 12.504 -10.928 -5.827 1.00 85.06 289 SER A C 1
ATOM 2280 O O . SER A 1 289 ? 12.122 -10.825 -4.660 1.00 85.06 289 SER A O 1
ATOM 2282 N N . SER A 1 290 ? 11.639 -11.163 -6.820 1.00 85.12 290 SER A N 1
ATOM 2283 C CA . SER A 1 290 ? 10.179 -11.246 -6.638 1.00 85.12 290 SER A CA 1
ATOM 2284 C C . SER A 1 290 ? 9.767 -12.301 -5.603 1.00 85.12 290 SER A C 1
ATOM 2286 O O . SER A 1 290 ? 8.850 -12.076 -4.814 1.00 85.12 290 SER A O 1
ATOM 2288 N N . PHE A 1 291 ? 10.456 -13.444 -5.561 1.00 87.38 291 PHE A N 1
ATOM 2289 C CA . PHE A 1 291 ? 10.136 -14.535 -4.640 1.00 87.38 291 PHE A CA 1
ATOM 2290 C C . PHE A 1 291 ? 10.791 -14.372 -3.257 1.00 87.38 291 PHE A C 1
ATOM 2292 O O . PHE A 1 291 ? 10.116 -14.388 -2.229 1.00 87.38 291 PHE A O 1
ATOM 2299 N N . ALA A 1 292 ? 12.114 -14.226 -3.217 1.00 87.38 292 ALA A N 1
ATOM 2300 C CA . ALA A 1 292 ? 12.900 -14.236 -1.988 1.00 87.38 292 ALA A CA 1
ATOM 2301 C C . ALA A 1 292 ? 12.852 -12.903 -1.230 1.00 87.38 292 ALA A C 1
ATOM 2303 O O . ALA A 1 292 ? 12.968 -12.915 -0.007 1.00 87.38 292 ALA A O 1
ATOM 2304 N N . CYS A 1 293 ? 12.661 -11.775 -1.923 1.00 86.56 293 CYS A N 1
ATOM 2305 C CA . CYS A 1 293 ? 12.526 -10.468 -1.283 1.00 86.56 293 CYS A CA 1
ATOM 2306 C C . CYS A 1 293 ? 11.053 -10.113 -1.098 1.00 86.56 293 CYS A C 1
ATOM 2308 O O . CYS A 1 293 ? 10.596 -10.003 0.034 1.00 86.56 293 CYS A O 1
ATOM 2310 N N . PHE A 1 294 ? 10.288 -9.968 -2.183 1.00 88.88 294 PHE A N 1
ATOM 2311 C CA . PHE A 1 294 ? 8.929 -9.421 -2.096 1.00 88.88 294 PHE A CA 1
ATOM 2312 C C . PHE A 1 294 ? 7.917 -10.414 -1.513 1.00 88.88 294 PHE A C 1
ATOM 2314 O O . PHE A 1 294 ? 7.239 -10.088 -0.538 1.00 88.88 294 PHE A O 1
ATOM 2321 N N . LEU A 1 295 ? 7.814 -11.632 -2.053 1.00 91.94 295 LEU A N 1
ATOM 2322 C CA . LEU A 1 295 ? 6.830 -12.603 -1.565 1.00 91.94 295 LEU A CA 1
ATOM 2323 C C . LEU A 1 295 ? 7.130 -13.050 -0.129 1.00 91.94 295 LEU A C 1
ATOM 2325 O O . LEU A 1 295 ? 6.225 -13.072 0.701 1.00 91.94 295 LEU A O 1
ATOM 2329 N N . LEU A 1 296 ? 8.391 -13.363 0.184 1.00 92.94 296 LEU A N 1
ATOM 2330 C CA . LEU A 1 296 ? 8.787 -13.781 1.531 1.00 92.94 296 LEU A CA 1
ATOM 2331 C C . LEU A 1 296 ? 8.533 -12.683 2.571 1.00 92.94 296 LEU A C 1
ATOM 2333 O O . LEU A 1 296 ? 7.983 -12.980 3.632 1.00 92.94 296 LEU A O 1
ATOM 2337 N N . PHE A 1 297 ? 8.866 -11.426 2.258 1.00 92.31 297 PHE A N 1
ATOM 2338 C CA . PHE A 1 297 ? 8.578 -10.288 3.131 1.00 92.31 297 PHE A CA 1
ATOM 2339 C C . PHE A 1 297 ? 7.075 -10.151 3.403 1.00 92.31 297 PHE A C 1
ATOM 2341 O O . PHE A 1 297 ? 6.658 -10.103 4.560 1.00 92.31 297 PHE A O 1
ATOM 2348 N N . ASN A 1 298 ? 6.251 -10.162 2.351 1.00 93.06 298 ASN A N 1
ATOM 2349 C CA . ASN A 1 298 ? 4.801 -10.011 2.486 1.00 93.06 298 ASN A CA 1
ATOM 2350 C C . ASN A 1 298 ? 4.151 -11.194 3.227 1.00 93.06 298 ASN A C 1
ATOM 2352 O O . ASN A 1 298 ? 3.234 -10.996 4.022 1.00 93.06 298 ASN A O 1
ATOM 2356 N N . CYS A 1 299 ? 4.647 -12.419 3.028 1.00 93.94 299 CYS A N 1
ATOM 2357 C CA . CYS A 1 299 ? 4.230 -13.580 3.816 1.00 93.94 299 CYS A CA 1
ATOM 2358 C C . CYS A 1 299 ? 4.618 -13.434 5.295 1.00 93.94 299 CYS A C 1
ATOM 2360 O O . CYS A 1 299 ? 3.815 -13.758 6.167 1.00 93.94 299 CYS A O 1
ATOM 2362 N N . GLY A 1 300 ? 5.821 -12.929 5.586 1.00 92.69 300 GLY A N 1
ATOM 2363 C CA . GLY A 1 300 ? 6.279 -12.652 6.947 1.00 92.69 300 GLY A CA 1
ATOM 2364 C C . GLY A 1 300 ? 5.427 -11.599 7.664 1.00 92.69 300 GLY A C 1
ATOM 2365 O O . GLY A 1 300 ? 4.992 -11.840 8.791 1.00 92.69 300 GLY A O 1
ATOM 2366 N N . ASP A 1 301 ? 5.124 -10.475 7.003 1.00 91.88 301 ASP A N 1
ATOM 2367 C CA . ASP A 1 301 ? 4.221 -9.436 7.531 1.00 91.88 301 ASP A CA 1
ATOM 2368 C C . ASP A 1 301 ? 2.818 -10.000 7.804 1.00 91.88 301 ASP A C 1
ATOM 2370 O O . ASP A 1 301 ? 2.265 -9.817 8.893 1.00 91.88 301 ASP A O 1
ATOM 2374 N N . ALA A 1 302 ? 2.259 -10.768 6.863 1.00 91.56 302 ALA A N 1
ATOM 2375 C CA . ALA A 1 302 ? 0.956 -11.395 7.047 1.00 91.56 302 ALA A CA 1
ATOM 2376 C C . ALA A 1 302 ? 0.943 -12.385 8.218 1.00 91.56 302 ALA A C 1
ATOM 2378 O O . ALA A 1 302 ? 0.031 -12.337 9.044 1.00 91.56 302 ALA A O 1
ATOM 2379 N N . LEU A 1 303 ? 1.959 -13.247 8.331 1.00 92.12 303 LEU A N 1
ATOM 2380 C CA . LEU A 1 303 ? 2.093 -14.186 9.445 1.00 92.12 303 LEU A CA 1
ATOM 2381 C C . LEU A 1 303 ? 2.172 -13.454 10.787 1.00 92.12 303 LEU A C 1
ATOM 2383 O O . LEU A 1 303 ? 1.466 -13.836 11.717 1.00 92.12 303 LEU A O 1
ATOM 2387 N N . GLY A 1 304 ? 2.954 -12.375 10.882 1.00 89.62 304 GLY A N 1
ATOM 2388 C CA . GLY A 1 304 ? 3.040 -11.564 12.099 1.00 89.62 304 GLY A CA 1
ATOM 2389 C C . GLY A 1 304 ? 1.680 -11.010 12.538 1.00 89.62 304 GLY A C 1
ATOM 2390 O O . GLY A 1 304 ? 1.306 -11.120 13.707 1.00 89.62 304 GLY A O 1
ATOM 2391 N N . ARG A 1 305 ? 0.892 -10.485 11.591 1.00 87.38 305 ARG A N 1
ATOM 2392 C CA . ARG A 1 305 ? -0.458 -9.950 11.857 1.00 87.38 305 ARG A CA 1
ATOM 2393 C C . ARG A 1 305 ? -1.469 -11.034 12.229 1.00 87.38 305 ARG A C 1
ATOM 2395 O O . ARG A 1 305 ? -2.338 -10.794 13.067 1.00 87.38 305 ARG A O 1
ATOM 2402 N N . LEU A 1 306 ? -1.353 -12.217 11.625 1.00 86.19 306 LEU A N 1
ATOM 2403 C CA . LEU A 1 306 ? -2.213 -13.364 11.919 1.00 86.19 306 LEU A CA 1
ATOM 2404 C C . LEU A 1 306 ? -1.914 -13.962 13.295 1.00 86.19 306 LEU A C 1
ATOM 2406 O O . LEU A 1 306 ? -2.849 -14.235 14.040 1.00 86.19 306 LEU A O 1
ATOM 2410 N N . VAL A 1 307 ? -0.641 -14.124 13.665 1.00 86.06 307 VAL A N 1
ATOM 2411 C CA . VAL A 1 307 ? -0.251 -14.651 14.985 1.00 86.06 307 VAL A CA 1
ATOM 2412 C C . VAL A 1 307 ? -0.802 -13.771 16.104 1.00 86.06 307 VAL A C 1
ATOM 2414 O O . VAL A 1 307 ? -1.352 -14.295 17.069 1.00 86.06 307 VAL A O 1
ATOM 2417 N N . MET A 1 308 ? -0.749 -12.444 15.949 1.00 79.19 308 MET A N 1
ATOM 2418 C CA . MET A 1 308 ? -1.330 -11.530 16.937 1.00 79.19 308 MET A CA 1
ATOM 2419 C C . MET A 1 308 ? -2.843 -11.723 17.111 1.00 79.19 308 MET A C 1
ATOM 2421 O O . MET A 1 308 ? -3.327 -11.581 18.225 1.00 79.19 308 MET A O 1
ATOM 2425 N N . ASN A 1 309 ? -3.578 -12.107 16.058 1.00 72.19 309 ASN A N 1
ATOM 2426 C CA . ASN A 1 309 ? -5.017 -12.413 16.137 1.00 72.19 309 ASN A CA 1
ATOM 2427 C C . ASN A 1 309 ? -5.298 -13.617 17.036 1.00 72.19 309 ASN A C 1
ATOM 2429 O O . ASN A 1 309 ? -6.204 -13.589 17.862 1.00 72.19 309 ASN A O 1
ATOM 2433 N N . PHE A 1 310 ? -4.496 -14.671 16.884 1.00 69.88 310 PHE A N 1
ATOM 2434 C CA . PHE A 1 310 ? -4.665 -15.905 17.645 1.00 69.88 310 PHE A CA 1
ATOM 2435 C C . PHE A 1 310 ? -4.232 -15.775 19.105 1.00 69.88 310 PHE A C 1
ATOM 2437 O O . PHE A 1 310 ? -4.764 -16.486 19.945 1.00 69.88 310 PHE A O 1
ATOM 2444 N N . VAL A 1 311 ? -3.275 -14.894 19.409 1.00 68.38 311 VAL A N 1
ATOM 2445 C CA . VAL A 1 311 ? -2.802 -14.661 20.785 1.00 68.38 311 VAL A CA 1
ATOM 2446 C C . VAL A 1 311 ? -3.741 -13.732 21.567 1.00 68.38 311 VAL A C 1
ATOM 2448 O O . VAL A 1 311 ? -3.764 -13.788 22.793 1.00 68.38 311 VAL A O 1
ATOM 2451 N N . SER A 1 312 ? -4.507 -12.874 20.884 1.00 55.59 312 SER A N 1
ATOM 2452 C CA . SER A 1 312 ? -5.476 -11.969 21.518 1.00 55.59 312 SER A CA 1
ATOM 2453 C C . SER A 1 312 ? -6.878 -12.560 21.733 1.00 55.59 312 SER A C 1
ATOM 2455 O O . SER A 1 312 ? -7.704 -11.886 22.348 1.00 55.59 312 SER A O 1
ATOM 2457 N N . MET A 1 313 ? -7.158 -13.762 21.210 1.00 47.25 313 MET A N 1
ATOM 2458 C CA . MET A 1 313 ? -8.379 -14.540 21.495 1.00 47.25 313 MET A CA 1
ATOM 2459 C C . MET A 1 313 ? -8.202 -15.413 22.735 1.00 47.25 313 MET A C 1
ATOM 2461 O O . MET A 1 313 ? -9.205 -15.565 23.466 1.00 47.25 313 MET A O 1
#

pLDDT: mean 77.7, std 14.15, range [38.25, 94.38]

InterPro domains:
  IPR002259 Equilibrative nucleoside transporter [PF01733] (107-310)
  IPR002259 Equilibrative nucleoside transporter [PR01130] (132-152)
  IPR002259 Equilibrative nucleoside transporter [PR01130] (261-278)
  IPR002259 Equilibrative nucleoside transporter [PR01130] (293-313)
  IPR002259 Equilibrative nucleoside transporter [PTHR10332] (7-308)
  IPR036259 MFS transporter superfamily [SSF103473] (65-311)

Organism: NCBI:txid1147741

Nearest PDB structures (foldseek):
  6ob7-assembly1_A  TM=7.421E-01  e=5.701E-04  Homo sapiens
  6ob6-assembly2_B  TM=7.455E-01  e=2.414E-03  Homo sapiens
  6ob6-assembly1_A  TM=7.499E-01  e=2.529E-03  Homo sapiens

Foldseek 3Di:
DDPVVVLLLVLLLLLLLLLAQLLLLLVLLLLQLQVLLQDPPDPDDDDDDDPDRDPCNVCVVVLLVCLLDPRPVVVLVVCVVPDDDDCPSNVVSSVSSPVSSVSSCVRNVCRLVVSLVVQVLDPVVSNLSSLLSNLVSLLVSLVVSVVLVVPDPDSNSSSVSSNVVSVVSVVVSVVSVVVSVPPPVVVVSVVVSVVVVVVVVVVVVVVVVVVVVVVVVVVDDDDDDDDPVVVVVVVVVVVVVVVVVVCVVCVVVVVVVVVVVVVDVVCPPVVVLPDADPDPDPVCRVCVSSVVGRNVVSVVSSVVSVVVVVVVD

Sequence (313 aa):
MNTYRILVFSAFIFISATSVLPWNLFINAHEYYHYKLRNITENLTLSDENNDDTELQRSYEGWVTLTGGVSCAFGSGINFLTTGRNSAQLTFFCISMLLASLASFGSIGLIACGLLGFSAKFPPENVQAVMIGQSVAGILSSLLSILCQSLAANALINGRFFFSIAFIWTVLSVFFYELLIRSEKIESLLVETGDRTDQSSDQRLLGLTQNFTYLDSVDDSFEGGESPLHSRSVETRSLWNDAQQVWKKTKREWWACFIVLFGTVIAFPALSSLVQTTAKNLVWKSYFSSFACFLLFNCGDALGRLVMNFVSM